Protein AF-A0A7V8GPT5-F1 (afdb_monomer)

Foldseek 3Di:
DDDDDDDDDDPVVVVVVVVVVVVVVVVVVPDDDDDDDDDDDDDDDDDDDDDDDDDDDDDDDDDDDDDDDDDDDDDDDDDDDDDDDDDDDDDDDDDDDDDDDDDDDDDDDDDPPDPPPDDPDLPLVCLVVQVLVLVLVLCLVQPVLQVDPQQEDQDDPLPDDQPAHKHKHFHFPDKAFDPVQQDDAWD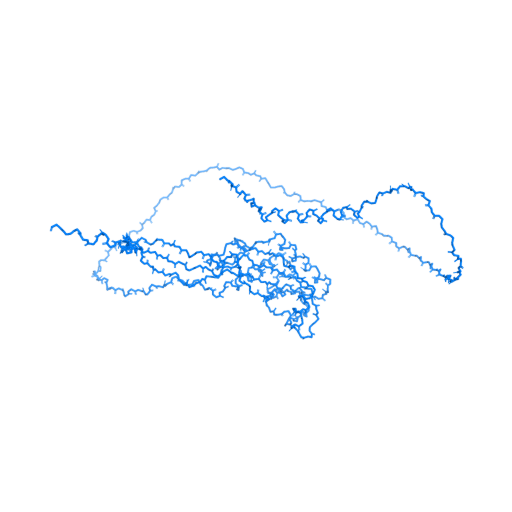WDWDPDVVTKIWTFHFFGWIKTKTKIFIGHPDPVVSVVSVVSVVVSCVVPQKQADPSGDPSQVVLVNGIWGKAWDDDDPVRQVVVVVVSPPDDRTDITMIMTDTRTRGDDDIDMDGDPPDDDDDDDDPPDDDPVPPPDDD

Nearest PDB structures (foldseek):
  7b5i-assembly1_AA  TM=7.163E-01  e=3.312E-10  Nostoc sp. PCC 7120 = FACHB-418
  7adz-assembly1_0A  TM=7.649E-01  e=4.372E-09  Algoriphagus machipongonensis
  8jan-assembly1_y  TM=3.730E-01  e=7.232E-02  Escherichia phage P1

Mean predicted aligned error: 18.96 Å

pLDDT: mean 70.12, std 26.77, range [27.53, 98.12]

Structure (mmCIF, N/CA/C/O backbone):
data_AF-A0A7V8GPT5-F1
#
_entry.id   AF-A0A7V8GPT5-F1
#
loop_
_atom_site.group_PDB
_atom_site.id
_atom_site.type_symbol
_atom_site.label_atom_id
_atom_site.label_alt_id
_atom_site.label_comp_id
_atom_site.label_asym_id
_atom_site.label_entity_id
_atom_site.label_seq_id
_atom_site.pdbx_PDB_ins_code
_atom_site.Cartn_x
_atom_site.Cartn_y
_atom_site.Cartn_z
_atom_site.occupancy
_atom_site.B_iso_or_equiv
_atom_site.auth_seq_id
_atom_site.auth_comp_id
_atom_site.auth_asym_id
_atom_site.auth_atom_id
_atom_site.pdbx_PDB_model_num
ATOM 1 N N . MET A 1 1 ? 48.769 -20.392 -7.995 1.00 37.16 1 MET A N 1
ATOM 2 C CA . MET A 1 1 ? 48.054 -21.395 -7.174 1.00 37.16 1 MET A CA 1
ATOM 3 C C . MET A 1 1 ? 47.344 -20.664 -6.046 1.00 37.16 1 MET A C 1
ATOM 5 O O . MET A 1 1 ? 48.003 -19.899 -5.361 1.00 37.16 1 MET A O 1
ATOM 9 N N . GLY A 1 2 ? 46.027 -20.840 -5.897 1.00 33.56 2 GLY A N 1
ATOM 10 C CA . GLY A 1 2 ? 45.242 -20.234 -4.811 1.00 33.56 2 GLY A CA 1
ATOM 11 C C . GLY A 1 2 ? 43.872 -19.721 -5.260 1.00 33.56 2 GLY A C 1
ATOM 12 O O . GLY A 1 2 ? 43.652 -18.517 -5.310 1.00 33.56 2 GLY A O 1
ATOM 13 N N . ALA A 1 3 ? 42.960 -20.627 -5.622 1.00 33.91 3 ALA A N 1
ATOM 14 C CA . ALA A 1 3 ? 41.572 -20.290 -5.935 1.00 33.91 3 ALA A CA 1
ATOM 15 C C . ALA A 1 3 ? 40.745 -20.202 -4.638 1.00 33.91 3 ALA A C 1
ATOM 17 O O . ALA A 1 3 ? 40.574 -21.197 -3.938 1.00 33.91 3 ALA A O 1
ATOM 18 N N . GLY A 1 4 ? 40.237 -19.010 -4.316 1.00 28.20 4 GLY A N 1
ATOM 19 C CA . GLY A 1 4 ? 39.319 -18.780 -3.199 1.00 28.20 4 GLY A CA 1
ATOM 20 C C . GLY A 1 4 ? 37.862 -18.869 -3.651 1.00 28.20 4 GLY A C 1
ATOM 21 O O . GLY A 1 4 ? 37.333 -17.926 -4.236 1.00 28.20 4 GLY A O 1
ATOM 22 N N . ILE A 1 5 ? 37.204 -19.991 -3.361 1.00 31.36 5 ILE A N 1
ATOM 23 C CA . ILE A 1 5 ? 35.767 -20.197 -3.583 1.00 31.36 5 ILE A CA 1
ATOM 24 C C . ILE A 1 5 ? 34.995 -19.427 -2.501 1.00 31.36 5 ILE A C 1
ATOM 26 O O . ILE A 1 5 ? 35.011 -19.805 -1.331 1.00 31.36 5 ILE A O 1
ATOM 30 N N . ARG A 1 6 ? 34.302 -18.343 -2.874 1.00 33.59 6 ARG A N 1
ATOM 31 C CA . ARG A 1 6 ? 33.342 -17.662 -1.989 1.00 33.59 6 ARG A CA 1
ATOM 32 C C . ARG A 1 6 ? 31.968 -18.313 -2.147 1.00 33.59 6 ARG A C 1
ATOM 34 O O . ARG A 1 6 ? 31.348 -18.215 -3.201 1.00 33.59 6 ARG A O 1
ATOM 41 N N . GLN A 1 7 ? 31.504 -18.985 -1.096 1.00 34.25 7 GLN A N 1
ATOM 42 C CA . GLN A 1 7 ? 30.145 -19.519 -1.004 1.00 34.25 7 GLN A CA 1
ATOM 43 C C . GLN A 1 7 ? 29.132 -18.375 -0.877 1.00 34.25 7 GLN A C 1
ATOM 45 O O . GLN A 1 7 ? 29.147 -17.624 0.097 1.00 34.25 7 GLN A O 1
ATOM 50 N N . TRP A 1 8 ? 28.215 -18.286 -1.837 1.00 30.56 8 TRP A N 1
ATOM 51 C CA . TRP A 1 8 ? 27.027 -17.443 -1.753 1.00 30.56 8 TRP A CA 1
ATOM 52 C C . TRP A 1 8 ? 25.919 -18.233 -1.055 1.00 30.56 8 TRP A C 1
ATOM 54 O O . TRP A 1 8 ? 25.436 -19.237 -1.577 1.00 30.56 8 TRP A O 1
ATOM 64 N N . LYS A 1 9 ? 25.509 -17.798 0.139 1.00 32.41 9 LYS A N 1
ATOM 65 C CA . LYS A 1 9 ? 24.282 -18.292 0.775 1.00 32.41 9 LYS A CA 1
ATOM 66 C C . LYS A 1 9 ? 23.116 -17.409 0.336 1.00 32.41 9 LYS A C 1
ATOM 68 O O . LYS A 1 9 ? 23.149 -16.199 0.527 1.00 32.41 9 LYS A O 1
ATOM 73 N N . CYS A 1 10 ? 22.089 -18.029 -0.244 1.00 31.20 10 CYS A N 1
ATOM 74 C CA . CYS A 1 10 ? 20.833 -17.378 -0.614 1.00 31.20 10 CYS A CA 1
ATOM 75 C C . CYS A 1 10 ? 20.141 -16.764 0.616 1.00 31.20 10 CYS A C 1
ATOM 77 O O . CYS A 1 10 ? 20.027 -17.425 1.652 1.00 31.20 10 CYS A O 1
ATOM 79 N N . ALA A 1 11 ? 19.607 -15.546 0.471 1.00 38.97 11 ALA A N 1
ATOM 80 C CA . ALA A 1 11 ? 18.866 -14.814 1.509 1.00 38.97 11 ALA A CA 1
ATOM 81 C C . ALA A 1 11 ? 17.661 -15.601 2.069 1.00 38.97 11 ALA A C 1
ATOM 83 O O . ALA A 1 11 ? 17.337 -15.497 3.249 1.00 38.97 11 ALA A O 1
ATOM 84 N N . TRP A 1 12 ? 17.079 -16.494 1.264 1.00 35.62 12 TRP A N 1
ATOM 85 C CA . TRP A 1 12 ? 16.004 -17.403 1.679 1.00 35.62 12 TRP A CA 1
ATOM 86 C C . TRP A 1 12 ? 16.426 -18.417 2.763 1.00 35.62 12 TRP A C 1
ATOM 88 O O . TRP A 1 12 ? 15.601 -18.914 3.527 1.00 35.62 12 TRP A O 1
ATOM 98 N N . CYS A 1 13 ? 17.723 -18.728 2.862 1.00 35.16 13 CYS A N 1
ATOM 99 C CA . CYS A 1 13 ? 18.245 -19.690 3.832 1.00 35.16 13 CYS A CA 1
ATOM 100 C C . CYS A 1 13 ? 18.502 -19.051 5.211 1.00 35.16 13 CYS A C 1
ATOM 102 O O . CYS A 1 13 ? 18.398 -19.734 6.230 1.00 35.16 13 CYS A O 1
ATOM 104 N N . LEU A 1 14 ? 18.780 -17.740 5.259 1.00 39.25 14 LEU A N 1
ATOM 105 C CA . LEU A 1 14 ? 18.981 -17.004 6.514 1.00 39.25 14 LEU A CA 1
ATOM 106 C C . LEU A 1 14 ? 17.662 -16.768 7.264 1.00 39.25 14 LEU A C 1
ATOM 108 O O . LEU A 1 14 ? 17.601 -17.038 8.464 1.00 39.25 14 LEU A O 1
ATOM 112 N N . ASP A 1 15 ? 16.586 -16.404 6.562 1.00 44.84 15 ASP A N 1
ATOM 113 C CA . ASP A 1 15 ? 15.271 -16.179 7.186 1.00 44.84 15 ASP A CA 1
ATOM 114 C C . ASP A 1 15 ? 14.690 -17.471 7.808 1.00 44.84 15 ASP A C 1
ATOM 116 O O . ASP A 1 15 ? 14.138 -17.483 8.912 1.00 44.84 15 ASP A O 1
ATOM 120 N N . ARG A 1 16 ? 14.928 -18.627 7.171 1.00 42.44 16 ARG A N 1
ATOM 121 C CA . ARG A 1 16 ? 14.509 -19.938 7.700 1.00 42.44 16 ARG A CA 1
ATOM 122 C C . ARG A 1 16 ? 15.314 -20.375 8.930 1.00 42.44 16 ARG A C 1
ATOM 124 O O . ARG A 1 16 ? 14.791 -21.097 9.784 1.00 42.44 16 ARG A O 1
ATOM 131 N N . GLN A 1 17 ? 16.576 -19.950 9.041 1.00 44.38 17 GLN A N 1
ATOM 132 C CA . GLN A 1 17 ? 17.438 -20.275 10.181 1.00 44.38 17 GLN A CA 1
ATOM 133 C C . GLN A 1 17 ? 17.104 -19.417 11.413 1.00 44.38 17 GLN A C 1
ATOM 135 O O . GLN A 1 17 ? 17.183 -19.911 12.540 1.00 44.38 17 GLN A O 1
ATOM 140 N N . GLN A 1 18 ? 16.654 -18.176 11.203 1.00 48.44 18 GLN A N 1
ATOM 141 C CA . GLN A 1 18 ? 16.192 -17.278 12.264 1.00 48.44 18 GLN A CA 1
ATOM 142 C C . GLN A 1 18 ? 14.857 -17.746 12.870 1.00 48.44 18 GLN A C 1
ATOM 144 O O . GLN A 1 18 ? 14.730 -17.809 14.095 1.00 48.44 18 GLN A O 1
ATOM 149 N N . ARG A 1 19 ? 13.916 -18.230 12.044 1.00 49.84 19 ARG A N 1
ATOM 150 C CA . ARG A 1 19 ? 12.636 -18.796 12.522 1.00 49.84 19 ARG A CA 1
ATOM 151 C C . ARG A 1 19 ? 12.792 -20.119 13.290 1.00 49.84 19 ARG A C 1
ATOM 153 O O . ARG A 1 19 ? 12.062 -20.359 14.248 1.00 49.84 19 ARG A O 1
ATOM 160 N N . ARG A 1 20 ? 13.789 -20.959 12.962 1.00 44.91 20 ARG A N 1
ATOM 161 C CA . ARG A 1 20 ? 14.073 -22.192 13.735 1.00 44.91 20 ARG A CA 1
ATOM 162 C C . ARG A 1 20 ? 14.625 -21.923 15.140 1.00 44.91 20 ARG A C 1
ATOM 164 O O . ARG A 1 20 ? 14.358 -22.715 16.040 1.00 44.91 20 ARG A O 1
ATOM 171 N N . ARG A 1 21 ? 15.348 -20.816 15.353 1.00 43.88 21 ARG A N 1
ATOM 172 C CA . ARG A 1 21 ? 15.866 -20.442 16.684 1.00 43.88 21 ARG A CA 1
ATOM 173 C C . ARG A 1 21 ? 14.776 -19.897 17.613 1.00 43.88 21 ARG A C 1
ATOM 175 O O . ARG A 1 21 ? 14.852 -20.121 18.815 1.00 43.88 21 ARG A O 1
ATOM 182 N N . GLN A 1 22 ? 13.736 -19.260 17.073 1.00 45.66 22 GLN A N 1
ATOM 183 C CA . GLN A 1 22 ? 12.584 -18.823 17.874 1.00 45.66 22 GLN A CA 1
ATOM 184 C C . GLN A 1 22 ? 11.658 -19.987 18.268 1.00 45.66 22 GLN A C 1
ATOM 186 O O . GLN A 1 22 ? 11.161 -20.002 19.390 1.00 45.66 22 GLN A O 1
ATOM 191 N N . CYS A 1 23 ? 11.500 -21.019 17.430 1.00 40.16 23 CYS A N 1
ATOM 192 C CA . CYS A 1 23 ? 10.712 -22.201 17.810 1.00 40.16 23 CYS A CA 1
ATOM 193 C C . CYS A 1 23 ? 11.382 -23.082 18.882 1.00 40.16 23 CYS A C 1
ATOM 195 O O . CYS A 1 23 ? 10.670 -23.676 19.690 1.00 40.16 23 CYS A O 1
ATOM 197 N N . SER A 1 24 ? 12.721 -23.161 18.951 1.00 40.31 24 SER A N 1
ATOM 198 C CA . SER A 1 24 ? 13.375 -23.966 20.001 1.00 40.31 24 SER A CA 1
ATOM 199 C C . SER A 1 24 ? 13.330 -23.301 21.380 1.00 40.31 24 SER A C 1
ATOM 201 O O . SER A 1 24 ? 13.340 -24.004 22.386 1.00 40.31 24 SER A O 1
ATOM 203 N N . LEU A 1 25 ? 13.242 -21.966 21.442 1.00 37.12 25 LEU A N 1
ATOM 204 C CA . LEU A 1 25 ? 13.141 -21.241 22.711 1.00 37.12 25 LEU A CA 1
ATOM 205 C C . LEU A 1 25 ? 11.747 -21.380 23.349 1.00 37.12 25 LEU A C 1
ATOM 207 O O . LEU A 1 25 ? 11.633 -21.438 24.569 1.00 37.12 25 LEU A O 1
ATOM 211 N N . VAL A 1 26 ? 10.693 -21.503 22.534 1.00 42.12 26 VAL A N 1
ATOM 212 C CA . VAL A 1 26 ? 9.309 -21.675 23.017 1.00 42.12 26 VAL A CA 1
ATOM 213 C C . VAL A 1 26 ? 9.023 -23.126 23.430 1.00 42.12 26 VAL A C 1
ATOM 215 O O . VAL A 1 26 ? 8.265 -23.357 24.368 1.00 42.12 26 VAL A O 1
ATOM 218 N N . HIS A 1 27 ? 9.686 -24.116 22.822 1.00 36.62 27 HIS A N 1
ATOM 219 C CA . HIS A 1 27 ? 9.518 -25.524 23.212 1.00 36.62 27 HIS A CA 1
ATOM 220 C C . HIS A 1 27 ? 10.283 -25.906 24.498 1.00 36.62 27 HIS A C 1
ATOM 222 O O . HIS A 1 27 ? 9.914 -26.866 25.170 1.00 36.62 27 HIS A O 1
ATOM 228 N N . ALA A 1 28 ? 11.317 -25.145 24.881 1.00 40.84 28 ALA A N 1
ATOM 229 C CA . ALA A 1 28 ? 12.074 -25.369 26.119 1.00 40.84 28 ALA A CA 1
ATOM 230 C C . ALA A 1 28 ? 11.387 -24.805 27.383 1.00 40.84 28 ALA A C 1
ATOM 232 O O . ALA A 1 28 ? 11.753 -25.181 28.492 1.00 40.84 28 ALA A O 1
ATOM 233 N N . LEU A 1 29 ? 10.380 -23.936 27.230 1.00 42.00 29 LEU A N 1
ATOM 234 C CA . LEU A 1 29 ? 9.656 -23.302 28.343 1.00 42.00 29 LEU A CA 1
ATOM 235 C C . LEU A 1 29 ? 8.333 -23.998 28.714 1.00 42.00 29 LEU A C 1
ATOM 237 O O . LEU A 1 29 ? 7.751 -23.665 29.742 1.00 42.00 29 LEU A O 1
ATOM 241 N N . LEU A 1 30 ? 7.862 -24.970 27.920 1.00 43.56 30 LEU A N 1
ATOM 242 C CA . LEU A 1 30 ? 6.543 -25.605 28.103 1.00 43.56 30 LEU A CA 1
ATOM 243 C C . LEU A 1 30 ? 6.572 -27.092 28.498 1.00 43.56 30 LEU A C 1
ATOM 245 O O . LEU A 1 30 ? 5.523 -27.650 28.811 1.00 43.56 30 LEU A O 1
ATOM 249 N N . HIS A 1 31 ? 7.744 -27.728 28.577 1.00 36.97 31 HIS A N 1
ATOM 250 C CA . HIS A 1 31 ? 7.875 -29.092 29.099 1.00 36.97 31 HIS A CA 1
ATOM 251 C C . HIS A 1 31 ? 8.817 -29.134 30.303 1.00 36.97 31 HIS A C 1
ATOM 253 O O . HIS A 1 31 ? 10.019 -29.354 30.181 1.00 36.97 31 HIS A O 1
ATOM 259 N N . GLY A 1 32 ? 8.237 -28.935 31.488 1.00 37.53 32 GLY A N 1
ATOM 260 C CA . GLY A 1 32 ? 8.889 -29.236 32.755 1.00 37.53 32 GLY A CA 1
ATOM 261 C C . GLY A 1 32 ? 9.131 -30.740 32.898 1.00 37.53 32 GLY A C 1
ATOM 262 O O . GLY A 1 32 ? 8.190 -31.532 32.909 1.00 37.53 32 GLY A O 1
ATOM 263 N N . GLN A 1 33 ? 10.397 -31.123 33.034 1.00 38.22 33 GLN A N 1
ATOM 264 C CA . GLN A 1 33 ? 10.820 -32.424 33.546 1.00 38.22 33 GLN A CA 1
ATOM 265 C C . GLN A 1 33 ? 11.644 -32.196 34.823 1.00 38.22 33 GLN A C 1
ATOM 267 O O . GLN A 1 33 ? 12.464 -31.274 34.858 1.00 38.22 33 GLN A O 1
ATOM 272 N N . PRO A 1 34 ? 11.421 -32.990 35.885 1.00 43.25 34 PRO A N 1
ATOM 273 C CA . PRO A 1 34 ? 12.067 -32.802 37.174 1.00 43.25 34 PRO A CA 1
ATOM 274 C C . PRO A 1 34 ? 13.421 -33.515 37.189 1.00 43.25 34 PRO A C 1
ATOM 276 O O . PRO A 1 34 ? 13.503 -34.691 36.840 1.00 43.25 34 PRO A O 1
ATOM 279 N N . HIS A 1 35 ? 14.473 -32.846 37.663 1.00 32.66 35 HIS A N 1
ATOM 280 C CA . HIS A 1 35 ? 15.718 -33.524 38.014 1.00 32.66 35 HIS A CA 1
ATOM 281 C C . HIS A 1 35 ? 15.937 -33.479 39.526 1.00 32.66 35 HIS A C 1
ATOM 283 O O . HIS A 1 35 ? 15.979 -32.417 40.146 1.00 32.66 35 HIS A O 1
ATOM 289 N N . ARG A 1 36 ? 16.029 -34.682 40.098 1.00 35.69 36 ARG A N 1
ATOM 290 C CA . ARG A 1 36 ? 16.355 -34.979 41.491 1.00 35.69 36 ARG A CA 1
ATOM 291 C C . ARG A 1 36 ? 17.835 -34.721 41.797 1.00 35.69 36 ARG A C 1
ATOM 293 O O . ARG A 1 36 ? 18.698 -34.992 40.965 1.00 35.69 36 ARG A O 1
ATOM 300 N N . ASP A 1 37 ? 18.035 -34.297 43.044 1.00 37.09 37 ASP A N 1
ATOM 301 C CA . ASP A 1 37 ? 19.099 -34.608 44.008 1.00 37.09 37 ASP A CA 1
ATOM 302 C C . ASP A 1 37 ? 20.580 -34.351 43.675 1.00 37.09 37 ASP A C 1
ATOM 304 O O . ASP A 1 37 ? 21.247 -35.164 43.044 1.00 37.09 37 ASP A O 1
ATOM 308 N N . ALA A 1 38 ? 21.149 -33.332 44.340 1.00 35.41 38 ALA A N 1
ATOM 309 C CA . ALA A 1 38 ? 22.514 -33.377 44.882 1.00 35.41 38 ALA A CA 1
ATOM 310 C C . ALA A 1 38 ? 22.705 -32.418 46.083 1.00 35.41 38 ALA A C 1
ATOM 312 O O . ALA A 1 38 ? 22.998 -31.237 45.951 1.00 35.41 38 ALA A O 1
ATOM 313 N N . LYS A 1 39 ? 22.494 -32.985 47.275 1.00 36.22 39 LYS A N 1
ATOM 314 C CA . LYS A 1 39 ? 23.183 -32.793 48.569 1.00 36.22 39 LYS A CA 1
ATOM 315 C C . LYS A 1 39 ? 24.152 -31.601 48.796 1.00 36.22 39 LYS A C 1
ATOM 317 O O . LYS A 1 39 ? 25.217 -31.535 48.201 1.00 36.22 39 LYS A O 1
ATOM 322 N N . ARG A 1 40 ? 23.893 -30.978 49.964 1.00 33.03 40 ARG A N 1
ATOM 323 C CA . ARG A 1 40 ? 24.801 -30.495 51.043 1.00 33.03 40 ARG A CA 1
ATOM 324 C C . ARG A 1 40 ? 25.328 -29.056 50.978 1.00 33.03 40 ARG A C 1
ATOM 326 O O . ARG A 1 40 ? 26.165 -28.718 50.161 1.00 33.03 40 ARG A O 1
ATOM 333 N N . GLY A 1 41 ? 24.979 -28.302 52.023 1.00 30.41 41 GLY A N 1
ATOM 334 C CA . GLY A 1 41 ? 25.717 -27.124 52.482 1.00 30.41 41 GLY A CA 1
ATOM 335 C C . GLY A 1 41 ? 24.915 -26.332 53.507 1.00 30.41 41 GLY A C 1
ATOM 336 O O . GLY A 1 41 ? 24.029 -25.578 53.140 1.00 30.41 41 GLY A O 1
ATOM 337 N N . ARG A 1 42 ? 25.169 -26.577 54.794 1.00 35.72 42 ARG A N 1
ATOM 338 C CA . ARG A 1 42 ? 24.570 -25.879 55.941 1.00 35.72 42 ARG A CA 1
ATOM 339 C C . ARG A 1 42 ? 24.970 -24.401 55.935 1.00 35.72 42 ARG A C 1
ATOM 341 O O . ARG A 1 42 ? 26.163 -24.155 55.870 1.00 35.72 42 ARG A O 1
ATOM 348 N N . GLU A 1 43 ? 24.045 -23.491 56.238 1.00 31.69 43 GLU A N 1
ATOM 349 C CA . GLU A 1 43 ? 24.279 -22.529 57.320 1.00 31.69 43 GLU A CA 1
ATOM 350 C C . GLU A 1 43 ? 22.981 -21.947 57.891 1.00 31.69 43 GLU A C 1
ATOM 352 O O . GLU A 1 43 ? 21.971 -21.782 57.211 1.00 31.69 43 GLU A O 1
ATOM 357 N N . ARG A 1 44 ? 23.014 -21.767 59.210 1.00 33.91 44 ARG A N 1
ATOM 358 C CA . ARG A 1 44 ? 21.941 -21.328 60.102 1.00 33.91 44 ARG A CA 1
ATOM 359 C C . ARG A 1 44 ? 21.884 -19.800 60.134 1.00 33.91 44 ARG A C 1
ATOM 361 O O . ARG A 1 44 ? 22.943 -19.194 60.158 1.00 33.91 44 ARG A O 1
ATOM 368 N N . GLN A 1 45 ? 20.679 -19.249 60.311 1.00 35.34 45 GLN A N 1
ATOM 369 C CA . GLN A 1 45 ? 20.286 -18.099 61.165 1.00 35.34 45 GLN A CA 1
ATOM 370 C C . GLN A 1 45 ? 19.098 -17.376 60.505 1.00 35.34 45 GLN A C 1
ATOM 372 O O . GLN A 1 45 ? 19.042 -17.280 59.291 1.00 35.34 45 GLN A O 1
ATOM 377 N N . GLN A 1 46 ? 18.115 -16.788 61.177 1.00 32.62 46 GLN A N 1
ATOM 378 C CA . GLN A 1 46 ? 17.530 -16.909 62.506 1.00 32.62 46 GLN A CA 1
ATOM 379 C C . GLN A 1 46 ? 16.206 -16.120 62.425 1.00 32.62 46 GLN A C 1
ATOM 381 O O . GLN A 1 46 ? 16.065 -15.189 61.639 1.00 32.62 46 GLN A O 1
ATOM 386 N N . CYS A 1 47 ? 15.225 -16.542 63.216 1.00 28.52 47 CYS A N 1
ATOM 387 C CA . CYS A 1 47 ? 13.864 -16.022 63.336 1.00 28.52 47 CYS A CA 1
ATOM 388 C C . CYS A 1 47 ? 13.714 -14.500 63.546 1.00 28.52 47 CYS A C 1
ATOM 390 O O . CYS A 1 47 ? 14.395 -13.947 64.401 1.00 28.52 47 CYS A O 1
ATOM 392 N N . HIS A 1 48 ? 12.650 -13.909 62.974 1.00 28.91 48 HIS A N 1
ATOM 393 C CA . HIS A 1 48 ? 11.586 -13.174 63.700 1.00 28.91 48 HIS A CA 1
ATOM 394 C C . HIS A 1 48 ? 10.397 -12.855 62.755 1.00 28.91 48 HIS A C 1
ATOM 396 O O . HIS A 1 48 ? 10.614 -12.409 61.640 1.00 28.91 48 HIS A O 1
ATOM 402 N N . ARG A 1 49 ? 9.168 -13.339 63.052 1.00 31.16 49 ARG A N 1
ATOM 403 C CA . ARG A 1 49 ? 8.019 -12.627 63.701 1.00 31.16 49 ARG A CA 1
ATOM 404 C C . ARG A 1 49 ? 7.515 -11.428 62.865 1.00 31.16 49 ARG A C 1
ATOM 406 O O . ARG A 1 49 ? 8.327 -10.591 62.532 1.00 31.16 49 ARG A O 1
ATOM 413 N N . ARG A 1 50 ? 6.231 -11.192 62.545 1.00 33.31 50 ARG A N 1
ATOM 414 C CA . ARG A 1 50 ? 4.868 -11.563 63.021 1.00 33.31 50 ARG A CA 1
ATOM 415 C C . ARG A 1 50 ? 3.875 -11.168 61.890 1.00 33.31 50 ARG A C 1
ATOM 417 O O . ARG A 1 50 ? 4.185 -10.223 61.182 1.00 33.31 50 ARG A O 1
ATOM 424 N N . GLY A 1 51 ? 2.785 -11.910 61.630 1.00 30.22 51 GLY A N 1
ATOM 425 C CA . GLY A 1 51 ? 1.379 -11.575 62.013 1.00 30.22 51 GLY A CA 1
ATOM 426 C C . GLY A 1 51 ? 0.676 -10.759 60.899 1.00 30.22 51 GLY A C 1
ATOM 427 O O . GLY A 1 51 ? 1.318 -9.875 60.364 1.00 30.22 51 GLY A O 1
ATOM 428 N N . HIS A 1 52 ? -0.560 -10.943 60.410 1.00 31.45 52 HIS A N 1
ATOM 429 C CA . HIS A 1 52 ? -1.859 -11.541 60.797 1.00 31.45 52 HIS A CA 1
ATOM 430 C C . HIS A 1 52 ? -2.612 -11.907 59.469 1.00 31.45 52 HIS A C 1
ATOM 432 O O . HIS A 1 52 ? -2.355 -11.258 58.463 1.00 31.45 52 HIS A O 1
ATOM 438 N N . ALA A 1 53 ? -3.381 -13.002 59.290 1.00 31.11 53 ALA A N 1
ATOM 439 C CA . ALA A 1 53 ? -4.779 -13.283 59.714 1.00 31.11 53 ALA A CA 1
ATOM 440 C C . ALA A 1 53 ? -5.787 -12.163 59.325 1.00 31.11 53 ALA A C 1
ATOM 442 O O . ALA A 1 53 ? -5.475 -11.008 59.555 1.00 31.11 53 ALA A O 1
ATOM 443 N N . CYS A 1 54 ? -7.025 -12.341 58.838 1.00 27.66 54 CYS A N 1
ATOM 444 C CA . CYS A 1 54 ? -7.938 -13.448 58.496 1.00 27.66 54 CYS A CA 1
ATOM 445 C C . CYS A 1 54 ? -9.258 -12.801 57.963 1.00 27.66 54 CYS A C 1
ATOM 447 O O . CYS A 1 54 ? -9.469 -11.625 58.244 1.00 27.66 54 CYS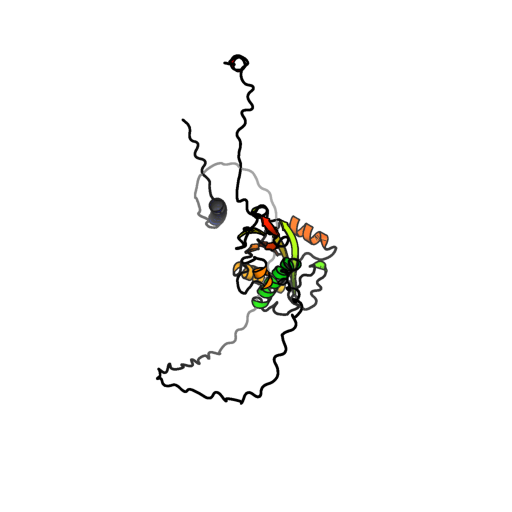 A O 1
ATOM 449 N N . LEU A 1 55 ? -10.128 -13.582 57.286 1.00 30.42 55 LEU A N 1
ATOM 450 C CA . LEU A 1 55 ? -11.607 -13.482 57.062 1.00 30.42 55 LEU A CA 1
ATOM 451 C C . LEU A 1 55 ? -11.939 -13.768 55.576 1.00 30.42 55 LEU A C 1
ATOM 453 O O . LEU A 1 55 ? -11.527 -13.007 54.713 1.00 30.42 55 LEU A O 1
ATOM 457 N N . ARG A 1 56 ? -12.461 -14.929 55.132 1.00 30.03 56 ARG A N 1
ATOM 458 C CA . ARG A 1 56 ? -13.706 -15.710 55.396 1.00 30.03 56 ARG A CA 1
ATOM 459 C C . ARG A 1 56 ? -15.036 -15.029 55.015 1.00 30.03 56 ARG A C 1
ATOM 461 O O . ARG A 1 56 ? -15.400 -14.031 55.617 1.00 30.03 56 ARG A O 1
ATOM 468 N N . GLY A 1 57 ? -15.802 -15.730 54.160 1.00 27.53 57 GLY A N 1
ATOM 469 C CA . GLY A 1 57 ? -17.276 -15.697 54.028 1.00 27.53 57 GLY A CA 1
ATOM 470 C C . GLY A 1 57 ? -17.741 -15.647 52.557 1.00 27.53 57 GLY A C 1
ATOM 471 O O . GLY A 1 57 ? -17.574 -14.607 51.943 1.00 27.53 57 GLY A O 1
ATOM 472 N N . LEU A 1 58 ? -18.068 -16.738 51.841 1.00 33.62 58 LEU A N 1
ATOM 473 C CA . LEU A 1 58 ? -19.208 -17.691 51.875 1.00 33.62 58 LEU A CA 1
ATOM 474 C C . LEU A 1 58 ? -20.529 -17.227 51.212 1.00 33.62 58 LEU A C 1
ATOM 476 O O . LEU A 1 58 ? -21.007 -16.132 51.468 1.00 33.62 58 LEU A O 1
ATOM 480 N N . ALA A 1 59 ? -21.128 -18.206 50.505 1.00 29.59 59 ALA A N 1
ATOM 481 C CA . ALA A 1 59 ? -22.494 -18.369 49.960 1.00 29.59 59 ALA A CA 1
ATOM 482 C C . ALA A 1 59 ? -22.748 -17.836 48.525 1.00 29.59 59 ALA A C 1
ATOM 484 O O . ALA A 1 59 ? -22.451 -16.685 48.252 1.00 29.59 59 ALA A O 1
ATOM 485 N N . ALA A 1 60 ? -23.201 -18.577 47.495 1.00 32.94 60 ALA A N 1
ATOM 486 C CA . ALA A 1 60 ? -24.047 -19.776 47.273 1.00 32.94 60 ALA A CA 1
ATOM 487 C C . ALA A 1 60 ? -25.451 -19.437 46.711 1.00 32.94 60 ALA A C 1
ATOM 489 O O . ALA A 1 60 ? -26.165 -18.623 47.280 1.00 32.94 60 ALA A O 1
ATOM 490 N N . GLY A 1 61 ? -25.851 -20.143 45.636 1.00 27.80 61 GLY A N 1
ATOM 491 C CA . GLY A 1 61 ? -27.212 -20.192 45.051 1.00 27.80 61 GLY A CA 1
ATOM 492 C C . GLY A 1 61 ? -27.164 -20.204 43.511 1.00 27.80 61 GLY A C 1
ATOM 493 O O . GLY A 1 61 ? -26.878 -19.173 42.925 1.00 27.80 61 GLY A O 1
ATOM 494 N N . ARG A 1 62 ? -27.137 -21.330 42.776 1.00 33.88 62 ARG A N 1
ATOM 495 C CA . ARG A 1 62 ? -28.135 -22.393 42.467 1.00 33.88 62 ARG A CA 1
ATOM 496 C C . ARG A 1 62 ? -29.410 -21.956 41.714 1.00 33.88 62 ARG A C 1
ATOM 498 O O . ARG A 1 62 ? -30.145 -21.102 42.187 1.00 33.88 62 ARG A O 1
ATOM 505 N N . SER A 1 63 ? -29.710 -22.767 40.682 1.00 30.78 63 SER A N 1
ATOM 506 C CA . SER A 1 63 ? -30.962 -22.959 39.908 1.00 30.78 63 SER A CA 1
ATOM 507 C C . SER A 1 63 ? -31.102 -22.093 38.646 1.00 30.78 63 SER A C 1
ATOM 509 O O . SER A 1 63 ? -30.798 -20.915 38.685 1.00 30.78 63 SER A O 1
ATOM 511 N N . LYS A 1 64 ? -31.569 -22.582 37.488 1.00 32.06 64 LYS A N 1
ATOM 512 C CA . LYS A 1 64 ? -32.269 -23.833 37.141 1.00 32.06 64 LYS A CA 1
ATOM 513 C C . LYS A 1 64 ? -32.189 -24.051 35.619 1.00 32.06 64 LYS A C 1
ATOM 515 O O . LYS A 1 64 ? -32.142 -23.092 34.858 1.00 32.06 64 LYS A O 1
ATOM 520 N N . ALA A 1 65 ? -32.222 -25.316 35.212 1.00 32.81 65 ALA A N 1
ATOM 521 C CA . ALA A 1 65 ? -32.376 -25.778 33.838 1.00 32.81 65 ALA A CA 1
ATOM 522 C C . ALA A 1 65 ? -33.859 -25.846 33.409 1.00 32.81 65 ALA A C 1
ATOM 524 O O . ALA A 1 65 ? -34.720 -26.130 34.240 1.00 32.81 65 ALA A O 1
ATOM 525 N N . HIS A 1 66 ? -34.112 -25.670 32.109 1.00 31.06 66 HIS A N 1
ATOM 526 C CA . HIS A 1 66 ? -35.214 -26.249 31.318 1.00 31.06 66 HIS A CA 1
ATOM 527 C C . HIS A 1 66 ? -34.689 -26.350 29.866 1.00 31.06 66 HIS A C 1
ATOM 529 O O . HIS A 1 66 ? -34.252 -25.343 29.322 1.00 31.06 66 HIS A O 1
ATOM 535 N N . LEU A 1 67 ? -34.327 -27.544 29.372 1.00 31.94 67 LEU A N 1
ATOM 536 C CA . LEU A 1 67 ? -35.140 -28.567 28.671 1.00 31.94 67 LEU A CA 1
ATOM 537 C C . LEU A 1 67 ? -35.578 -28.169 27.245 1.00 31.94 67 LEU A C 1
ATOM 539 O O . LEU A 1 67 ? -36.421 -27.293 27.124 1.00 31.94 67 LEU A O 1
ATOM 543 N N . LEU A 1 68 ? -35.036 -28.932 26.268 1.00 29.89 68 LEU A N 1
ATOM 544 C CA . LEU A 1 68 ? -35.642 -29.502 25.035 1.00 29.89 68 LEU A CA 1
ATOM 545 C C . LEU A 1 68 ? -36.310 -28.516 24.049 1.00 29.89 68 LEU A C 1
ATOM 547 O O . LEU A 1 68 ? -36.870 -27.512 24.439 1.00 29.89 68 LEU A O 1
ATOM 551 N N . GLU A 1 69 ? -36.348 -28.669 22.730 1.00 29.95 69 GLU A N 1
ATOM 552 C CA . GLU A 1 69 ? -36.197 -29.761 21.764 1.00 29.95 69 GLU A CA 1
ATOM 553 C C . GLU A 1 69 ? -36.311 -29.071 20.383 1.00 29.95 69 GLU A C 1
ATOM 555 O O . GLU A 1 69 ? -36.978 -28.040 20.276 1.00 29.95 69 GLU A O 1
ATOM 560 N N . GLY A 1 70 ? -35.714 -29.590 19.303 1.00 30.47 70 GLY A N 1
ATOM 561 C CA . GLY A 1 70 ? -35.896 -28.933 17.996 1.00 30.47 70 GLY A CA 1
ATOM 562 C C . GLY A 1 70 ? -35.108 -29.488 16.819 1.00 30.47 70 GLY A C 1
ATOM 563 O O . GLY A 1 70 ? -34.553 -28.737 16.025 1.00 30.47 70 GLY A O 1
ATOM 564 N N . PHE A 1 71 ? -35.036 -30.809 16.709 1.00 30.56 71 PHE A N 1
ATOM 565 C CA . PHE A 1 71 ? -34.439 -31.530 15.588 1.00 30.56 71 PHE A CA 1
ATOM 566 C C . PHE A 1 71 ? -35.376 -31.471 14.363 1.00 30.56 71 PHE A C 1
ATOM 568 O O . PHE A 1 71 ? -36.401 -32.143 14.388 1.00 30.56 71 PHE A O 1
ATOM 575 N N . ARG A 1 72 ? -35.056 -30.726 13.286 1.00 29.75 72 ARG A N 1
ATOM 576 C CA . ARG A 1 72 ? -35.583 -30.973 11.914 1.00 29.75 72 ARG A CA 1
ATOM 577 C C . ARG A 1 72 ? -34.647 -30.445 10.807 1.00 29.75 72 ARG A C 1
ATOM 579 O O . ARG A 1 72 ? -34.628 -29.264 10.488 1.00 29.75 72 ARG A O 1
ATOM 586 N N . ARG A 1 73 ? -33.938 -31.366 10.151 1.00 36.16 73 ARG A N 1
ATOM 587 C CA . ARG A 1 73 ? -33.641 -31.384 8.700 1.00 36.16 73 ARG A CA 1
ATOM 588 C C . ARG A 1 73 ? -34.131 -32.761 8.219 1.00 36.16 73 ARG A C 1
ATOM 590 O O . ARG A 1 73 ? -33.956 -33.705 8.989 1.00 36.16 73 ARG A O 1
ATOM 597 N N . PRO A 1 74 ? -34.760 -32.918 7.036 1.00 41.91 74 PRO A N 1
ATOM 598 C CA . PRO A 1 74 ? -33.983 -32.966 5.791 1.00 41.91 74 PRO A CA 1
ATOM 599 C C . PRO A 1 74 ? -34.728 -32.470 4.532 1.00 41.91 74 PRO A C 1
ATOM 601 O O . PRO A 1 74 ? -35.949 -32.386 4.486 1.00 41.91 74 PRO A O 1
ATOM 604 N N . GLY A 1 75 ? -33.970 -32.198 3.469 1.00 31.19 75 GLY A N 1
ATOM 605 C CA . GLY A 1 75 ? -34.514 -31.886 2.148 1.00 31.19 75 GLY A CA 1
ATOM 606 C C . GLY A 1 75 ? -33.438 -31.969 1.071 1.00 31.19 75 GLY A C 1
ATOM 607 O O . GLY A 1 75 ? -32.991 -30.950 0.560 1.00 31.19 75 GLY A O 1
ATOM 608 N N . CYS A 1 76 ? -32.978 -33.185 0.769 1.00 30.14 76 CYS A N 1
ATOM 609 C CA . CYS A 1 76 ? -32.158 -33.468 -0.407 1.00 30.14 76 CYS A CA 1
ATOM 610 C C . CYS A 1 76 ? -33.052 -33.468 -1.653 1.00 30.14 76 CYS A C 1
ATOM 612 O O . CYS A 1 76 ? -33.900 -34.347 -1.795 1.00 30.14 76 CYS A O 1
ATOM 614 N N . ILE A 1 77 ? -32.833 -32.530 -2.575 1.00 32.47 77 ILE A N 1
ATOM 615 C CA . ILE A 1 77 ? -33.393 -32.601 -3.927 1.00 32.47 77 ILE A CA 1
ATOM 616 C C . ILE A 1 77 ? -32.348 -33.249 -4.836 1.00 32.47 77 ILE A C 1
ATOM 618 O O . ILE A 1 77 ? -31.224 -32.776 -4.984 1.00 32.47 77 ILE A O 1
ATOM 622 N N . ARG A 1 78 ? -32.748 -34.378 -5.418 1.00 30.17 78 ARG A N 1
ATOM 623 C CA . ARG A 1 78 ? -32.006 -35.197 -6.375 1.00 30.17 78 ARG A CA 1
ATOM 624 C C . ARG A 1 78 ? -32.525 -34.832 -7.767 1.00 30.17 78 ARG A C 1
ATOM 626 O O . ARG A 1 78 ? -33.653 -35.192 -8.089 1.00 30.17 78 ARG A O 1
ATOM 633 N N . VAL A 1 79 ? -31.740 -34.134 -8.590 1.00 34.06 79 VAL A N 1
ATOM 634 C CA . VAL A 1 79 ? -32.074 -33.925 -10.013 1.00 34.06 79 VAL A CA 1
ATOM 635 C C . VAL A 1 79 ? -31.278 -34.914 -10.860 1.00 34.06 79 VAL A C 1
ATOM 637 O O . VAL A 1 79 ? -30.061 -35.036 -10.738 1.00 34.06 79 VAL A O 1
ATOM 640 N N . ARG A 1 80 ? -32.021 -35.676 -11.666 1.00 32.94 80 ARG A N 1
ATOM 641 C CA . ARG A 1 80 ? -31.557 -36.701 -12.604 1.00 32.94 80 ARG A CA 1
ATOM 642 C C . ARG A 1 80 ? -30.788 -36.077 -13.770 1.00 32.94 80 ARG A C 1
ATOM 644 O O . ARG A 1 80 ? -31.252 -35.119 -14.377 1.00 32.94 80 ARG A O 1
ATOM 651 N N . ALA A 1 81 ? -29.687 -36.725 -14.139 1.00 32.31 81 ALA A N 1
ATOM 652 C CA . ALA A 1 81 ? -29.053 -36.602 -15.444 1.00 32.31 81 ALA A CA 1
ATOM 653 C C . ALA A 1 81 ? -29.909 -37.304 -16.517 1.00 32.31 81 ALA A C 1
ATOM 655 O O . ALA A 1 81 ? -30.308 -38.457 -16.335 1.00 32.31 81 ALA A O 1
ATOM 656 N N . GLY A 1 82 ? -30.172 -36.613 -17.628 1.00 34.25 82 GLY A N 1
ATOM 657 C CA . GLY A 1 82 ? -30.824 -37.141 -18.826 1.00 34.25 82 GLY A CA 1
ATOM 658 C C . GLY A 1 82 ? -29.937 -36.912 -20.051 1.00 34.25 82 GLY A C 1
ATOM 659 O O . GLY A 1 82 ? -29.469 -35.804 -20.286 1.00 34.25 82 GLY A O 1
ATOM 660 N N . ARG A 1 83 ? -29.667 -38.004 -20.766 1.00 33.50 83 ARG A N 1
ATOM 661 C CA . ARG A 1 83 ? -28.800 -38.154 -21.943 1.00 33.50 83 ARG A CA 1
ATOM 662 C C . ARG A 1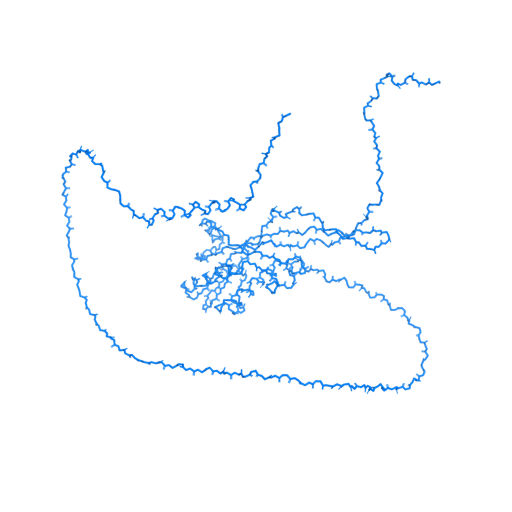 83 ? -29.339 -37.432 -23.188 1.00 33.50 83 ARG A C 1
ATOM 664 O O . ARG A 1 83 ? -30.500 -37.624 -23.507 1.00 33.50 83 ARG A O 1
ATOM 671 N N . GLY A 1 84 ? -28.435 -36.755 -23.905 1.00 33.00 84 GLY A N 1
ATOM 672 C CA . GLY A 1 84 ? -28.008 -37.045 -25.292 1.00 33.00 84 GLY A CA 1
ATOM 673 C C . GLY A 1 84 ? -28.985 -36.932 -26.488 1.00 33.00 84 GLY A C 1
ATOM 674 O O . GLY A 1 84 ? -30.188 -37.041 -26.309 1.00 33.00 84 GLY A O 1
ATOM 675 N N . PRO A 1 85 ? -28.449 -36.731 -27.716 1.00 58.06 85 PRO A N 1
ATOM 676 C CA . PRO A 1 85 ? -29.064 -35.985 -28.832 1.00 58.06 85 PRO A CA 1
ATOM 677 C C . PRO A 1 85 ? -29.514 -36.926 -29.991 1.00 58.06 85 PRO A C 1
ATOM 679 O O . PRO A 1 85 ? -29.498 -38.139 -29.765 1.00 58.06 85 PRO A O 1
ATOM 682 N N . PRO A 1 86 ? -29.914 -36.458 -31.209 1.00 51.16 86 PRO A N 1
ATOM 683 C CA . PRO A 1 86 ? -28.955 -35.961 -32.223 1.00 51.16 86 PRO A CA 1
ATOM 684 C C . PRO A 1 86 ? -29.458 -34.896 -33.246 1.00 51.16 86 PRO A C 1
ATOM 686 O O . PRO A 1 86 ? -30.648 -34.694 -33.446 1.00 51.16 86 PRO A O 1
ATOM 689 N N . ALA A 1 87 ? -28.463 -34.247 -33.873 1.00 33.00 87 ALA A N 1
ATOM 690 C CA . ALA A 1 87 ? -28.310 -33.727 -35.249 1.00 33.00 87 ALA A CA 1
ATOM 691 C C . ALA A 1 87 ? -29.519 -33.391 -36.154 1.00 33.00 87 ALA A C 1
ATOM 693 O O . ALA A 1 87 ? -30.383 -34.236 -36.349 1.00 33.00 87 ALA A O 1
ATOM 694 N N . ALA A 1 88 ? -29.425 -32.258 -36.881 1.00 33.09 88 ALA A N 1
ATOM 695 C CA . ALA A 1 88 ? -29.360 -32.189 -38.362 1.00 33.09 88 ALA A CA 1
ATOM 696 C C . ALA A 1 88 ? -29.603 -30.760 -38.920 1.00 33.09 88 ALA A C 1
ATOM 698 O O . ALA A 1 88 ? -30.526 -30.101 -38.468 1.00 33.09 88 ALA A O 1
ATOM 699 N N . VAL A 1 89 ? -28.799 -30.378 -39.936 1.00 34.75 89 VAL A N 1
ATOM 700 C CA . VAL A 1 89 ? -29.162 -29.640 -41.183 1.00 34.75 89 VAL A CA 1
ATOM 701 C C . VAL A 1 89 ? -29.746 -28.218 -41.002 1.00 34.75 89 VAL A C 1
ATOM 703 O O . VAL A 1 89 ? -30.742 -28.025 -40.333 1.00 34.75 89 VAL A O 1
ATOM 706 N N . GLY A 1 90 ? -29.169 -27.125 -41.509 1.00 32.03 90 GLY A N 1
ATOM 707 C CA . GLY A 1 90 ? -28.648 -26.885 -42.853 1.00 32.03 90 GLY A CA 1
ATOM 708 C C . GLY A 1 90 ? -29.700 -26.091 -43.630 1.00 32.03 90 GLY A C 1
ATOM 709 O O . GLY A 1 90 ? -30.605 -26.705 -44.170 1.00 32.03 90 GLY A O 1
ATOM 710 N N . GLU A 1 91 ? -29.597 -24.760 -43.691 1.00 34.66 91 GLU A N 1
ATOM 711 C CA . GLU A 1 91 ? -30.423 -23.962 -44.605 1.00 34.66 91 GLU A CA 1
ATOM 712 C C . GLU A 1 91 ? -29.739 -22.651 -45.008 1.00 34.66 91 GLU A C 1
ATOM 714 O O . GLU A 1 91 ? -29.145 -21.932 -44.201 1.00 34.66 91 GLU A O 1
ATOM 719 N N . SER A 1 92 ? -29.799 -22.417 -46.314 1.00 31.89 92 SER A N 1
ATOM 720 C CA . SER A 1 92 ? -29.164 -21.357 -47.081 1.00 31.89 92 SER A CA 1
ATOM 721 C C . SER A 1 92 ? -30.194 -20.314 -47.513 1.00 31.89 92 SER A C 1
ATOM 723 O O . SER A 1 92 ? -31.373 -20.617 -47.648 1.00 31.89 92 SER A O 1
ATOM 725 N N . CYS A 1 93 ? -29.657 -19.153 -47.902 1.00 28.78 93 CYS A N 1
ATOM 726 C CA . CYS A 1 93 ? -30.209 -18.165 -48.835 1.00 28.78 93 CYS A CA 1
ATOM 727 C C . CYS A 1 93 ? -31.344 -17.253 -48.346 1.00 28.78 93 CYS A C 1
ATOM 729 O O . CYS A 1 93 ? -32.441 -17.690 -48.039 1.00 28.78 93 CYS A O 1
ATOM 731 N N . LEU A 1 94 ? -31.108 -15.941 -48.467 1.00 30.72 94 LEU A N 1
ATOM 732 C CA . LEU A 1 94 ? -31.757 -15.106 -49.488 1.00 30.72 94 LEU A CA 1
ATOM 733 C C . LEU A 1 94 ? -31.060 -13.734 -49.529 1.00 30.72 94 LEU A C 1
ATOM 735 O O . LEU A 1 94 ? -31.240 -12.893 -48.653 1.00 30.72 94 LEU A O 1
ATOM 739 N N . TYR A 1 95 ? -30.233 -13.524 -50.556 1.00 34.06 95 TYR A N 1
ATOM 740 C CA . TYR A 1 95 ? -29.739 -12.200 -50.930 1.00 34.06 95 TYR A CA 1
ATOM 741 C C . TYR A 1 95 ? -30.773 -11.548 -51.849 1.00 34.06 95 TYR A C 1
ATOM 743 O O . TYR A 1 95 ? -31.082 -12.075 -52.917 1.00 34.06 95 TYR A O 1
ATOM 751 N N . VAL A 1 96 ? -31.299 -10.399 -51.433 1.00 36.06 96 VAL A N 1
ATOM 752 C CA . VAL A 1 96 ? -32.142 -9.538 -52.267 1.00 36.06 96 VAL A CA 1
ATOM 753 C C . VAL A 1 96 ? -31.227 -8.674 -53.134 1.00 36.06 96 VAL A C 1
ATOM 755 O O . VAL A 1 96 ? -30.415 -7.903 -52.626 1.00 36.06 96 VAL A O 1
ATOM 758 N N . ILE A 1 97 ? -31.344 -8.833 -54.452 1.00 35.12 97 ILE A N 1
ATOM 759 C CA . ILE A 1 97 ? -30.653 -8.032 -55.467 1.00 35.12 97 ILE A CA 1
ATOM 760 C C . ILE A 1 97 ? -31.506 -6.788 -55.741 1.00 35.12 97 ILE A C 1
ATOM 762 O O . ILE A 1 97 ? -32.627 -6.906 -56.232 1.00 35.12 97 ILE A O 1
ATOM 766 N N . HIS A 1 98 ? -30.973 -5.599 -55.453 1.00 39.62 98 HIS A N 1
ATOM 767 C CA . HIS A 1 98 ? -31.544 -4.329 -55.908 1.00 39.62 98 HIS A CA 1
ATOM 768 C C . HIS A 1 98 ? -30.868 -3.864 -57.211 1.00 39.62 98 HIS A C 1
ATOM 770 O O . HIS A 1 98 ? -29.658 -4.047 -57.367 1.00 39.62 98 HIS A O 1
ATOM 776 N N . PRO A 1 99 ? -31.614 -3.251 -58.149 1.00 39.53 99 PRO A N 1
ATOM 777 C CA . PRO A 1 99 ? -31.062 -2.753 -59.402 1.00 39.53 99 PRO A CA 1
ATOM 778 C C . PRO A 1 99 ? -30.213 -1.490 -59.199 1.00 39.53 99 PRO A C 1
ATOM 780 O O . PRO A 1 99 ? -30.607 -0.540 -58.523 1.00 39.53 99 PRO A O 1
ATOM 783 N N . VAL A 1 100 ? -29.042 -1.493 -59.837 1.00 40.56 100 VAL A N 1
ATOM 784 C CA . VAL A 1 100 ? -28.086 -0.384 -59.910 1.00 40.56 100 VAL A CA 1
ATOM 785 C C . VAL A 1 100 ? -28.595 0.650 -60.915 1.00 40.56 100 VAL A C 1
ATOM 787 O O . VAL A 1 100 ? -28.598 0.401 -62.119 1.00 40.56 100 VAL A O 1
ATOM 790 N N . VAL A 1 101 ? -28.997 1.822 -60.423 1.00 43.50 101 VAL A N 1
ATOM 791 C CA . VAL A 1 101 ? -29.201 3.028 -61.238 1.00 43.50 101 VAL A CA 1
ATOM 792 C C . VAL A 1 101 ? -27.948 3.890 -61.112 1.00 43.50 101 VAL A C 1
ATOM 794 O O . VAL A 1 101 ? -27.523 4.240 -60.012 1.00 43.50 101 VAL A O 1
ATOM 797 N N . GLY A 1 102 ? -27.325 4.168 -62.257 1.00 46.31 102 GLY A N 1
ATOM 798 C CA . GLY A 1 102 ? -26.067 4.893 -62.367 1.00 46.31 102 GLY A CA 1
ATOM 799 C C . GLY A 1 102 ? -26.174 6.350 -61.923 1.00 46.31 102 GLY A C 1
ATOM 800 O O . GLY A 1 102 ? -27.023 7.100 -62.397 1.00 46.31 102 GLY A O 1
ATOM 801 N N . LEU A 1 103 ? -25.246 6.746 -61.056 1.00 43.19 103 LEU A N 1
ATOM 802 C CA . LEU A 1 103 ? -24.939 8.131 -60.714 1.00 43.19 103 LEU A CA 1
ATOM 803 C C . LEU A 1 103 ? -23.454 8.396 -61.021 1.00 43.19 103 LEU A C 1
ATOM 805 O O . LEU A 1 103 ? -22.626 7.487 -60.890 1.00 43.19 103 LEU A O 1
ATOM 809 N N . PRO A 1 104 ? -23.106 9.609 -61.481 1.00 41.28 104 PRO A N 1
ATOM 810 C CA . PRO A 1 104 ? -21.778 9.921 -61.990 1.00 41.28 104 PRO A CA 1
ATOM 811 C C . PRO A 1 104 ? -20.711 9.824 -60.894 1.00 41.28 104 PRO A C 1
ATOM 813 O O . PRO A 1 104 ? -20.901 10.296 -59.774 1.00 41.28 104 PRO A O 1
ATOM 816 N N . ARG A 1 105 ? -19.564 9.229 -61.254 1.00 43.47 105 ARG A N 1
ATOM 817 C CA . ARG A 1 105 ? -18.336 9.164 -60.449 1.00 43.47 105 ARG A CA 1
ATOM 818 C C . ARG A 1 105 ? -17.917 10.569 -60.003 1.00 43.47 105 ARG A C 1
ATOM 820 O O . ARG A 1 105 ? -17.273 11.291 -60.760 1.00 43.47 105 ARG A O 1
ATOM 827 N N . GLN A 1 106 ? -18.236 10.928 -58.765 1.00 43.25 106 GLN A N 1
ATOM 828 C CA . GLN A 1 106 ? -17.527 11.981 -58.048 1.00 43.25 106 GLN A CA 1
ATOM 829 C C . GLN A 1 106 ? -16.207 11.393 -57.548 1.00 43.25 106 GLN A C 1
ATOM 831 O O . GLN A 1 106 ? -16.184 10.353 -56.890 1.00 43.25 106 GLN A O 1
ATOM 836 N N . MET A 1 107 ? -15.097 12.028 -57.925 1.00 42.38 107 MET A N 1
ATOM 837 C CA . MET A 1 107 ? -13.788 11.703 -57.370 1.00 42.38 107 MET A CA 1
ATOM 838 C C . MET A 1 107 ? -13.797 11.991 -55.862 1.00 42.38 107 MET A C 1
ATOM 840 O O . MET A 1 107 ? -14.313 13.039 -55.466 1.00 42.38 107 MET A O 1
ATOM 844 N N . PRO A 1 108 ? -13.229 11.116 -55.016 1.00 43.50 108 PRO A N 1
ATOM 845 C CA . PRO A 1 108 ? -13.083 11.423 -53.605 1.00 43.50 108 PRO A CA 1
ATOM 846 C C . PRO A 1 108 ? -12.088 12.577 -53.460 1.00 43.50 108 PRO A C 1
ATOM 848 O O . PRO A 1 108 ? -10.899 12.444 -53.748 1.00 43.50 108 PRO A O 1
ATOM 851 N N . VAL A 1 109 ? -12.603 13.729 -53.037 1.00 47.47 109 VAL A N 1
ATOM 852 C CA . VAL A 1 109 ? -11.800 14.817 -52.482 1.00 47.47 109 VAL A CA 1
ATOM 853 C C . VAL A 1 109 ? -11.055 14.238 -51.284 1.00 47.47 109 VAL A C 1
ATOM 855 O O . VAL A 1 109 ? -11.673 13.629 -50.414 1.00 47.47 109 VAL A O 1
ATOM 858 N N . ALA A 1 110 ? -9.729 14.377 -51.283 1.00 45.94 110 ALA A N 1
ATOM 859 C CA . ALA A 1 110 ? -8.867 13.910 -50.210 1.00 45.94 110 ALA A CA 1
ATOM 860 C C . ALA A 1 110 ? -9.345 14.492 -48.872 1.00 45.94 110 ALA A C 1
ATOM 862 O O . ALA A 1 110 ? -9.210 15.688 -48.614 1.00 45.94 110 ALA A O 1
ATOM 863 N N . GLU A 1 111 ? -9.933 13.628 -48.049 1.00 40.22 111 GLU A N 1
ATOM 864 C CA . GLU A 1 111 ? -10.278 13.922 -46.667 1.00 40.22 111 GLU A CA 1
ATOM 865 C C . GLU A 1 111 ? -8.983 14.326 -45.943 1.00 40.22 111 GLU A C 1
ATOM 867 O O . GLU A 1 111 ? -7.990 13.588 -46.018 1.00 40.22 111 GLU A O 1
ATOM 872 N N . PRO A 1 112 ? -8.922 15.507 -45.301 1.00 41.28 112 PRO A N 1
ATOM 873 C CA . PRO A 1 112 ? -7.739 15.901 -44.559 1.00 41.28 112 PRO A CA 1
ATOM 874 C C . PRO A 1 112 ? -7.496 14.855 -43.478 1.00 41.28 112 PRO A C 1
ATOM 876 O O . PRO A 1 112 ? -8.385 14.554 -42.682 1.00 41.28 112 PRO A O 1
ATOM 879 N N . ALA A 1 113 ? -6.290 14.284 -43.500 1.00 42.66 113 ALA A N 1
ATOM 880 C CA . ALA A 1 113 ? -5.833 13.273 -42.566 1.00 42.66 113 ALA A CA 1
ATOM 881 C C . ALA A 1 113 ? -6.256 13.654 -41.144 1.00 42.66 113 ALA A C 1
ATOM 883 O O . ALA A 1 113 ? -5.760 14.630 -40.576 1.00 42.66 113 ALA A O 1
ATOM 884 N N . GLN A 1 114 ? -7.195 12.882 -40.596 1.00 45.50 114 GLN A N 1
ATOM 885 C CA . GLN A 1 114 ? -7.604 13.010 -39.209 1.00 45.50 114 GLN A CA 1
ATOM 886 C C . GLN A 1 114 ? -6.331 12.973 -38.350 1.00 45.50 114 GLN A C 1
ATOM 888 O O . GLN A 1 114 ? -5.463 12.120 -38.595 1.00 45.50 114 GLN A O 1
ATOM 893 N N . PRO A 1 115 ? -6.163 13.897 -37.386 1.00 39.69 115 PRO A N 1
ATOM 894 C CA . PRO A 1 115 ? -5.024 13.847 -36.490 1.00 39.69 115 PRO A CA 1
ATOM 895 C C . PRO A 1 115 ? -5.038 12.466 -35.850 1.00 39.69 115 PRO A C 1
ATOM 897 O O . PRO A 1 115 ? -6.035 12.074 -35.245 1.00 39.69 115 PRO A O 1
ATOM 900 N N . ARG A 1 116 ? -3.954 11.708 -36.050 1.00 35.97 116 ARG A N 1
ATOM 901 C CA . ARG A 1 116 ? -3.731 10.436 -35.368 1.00 35.97 116 ARG A CA 1
ATOM 902 C C . ARG A 1 116 ? -3.930 10.716 -33.887 1.00 35.97 116 ARG A C 1
ATOM 904 O O . ARG A 1 116 ? -3.077 11.337 -33.261 1.00 35.97 116 ARG A O 1
ATOM 911 N N . THR A 1 117 ? -5.078 10.325 -33.350 1.00 38.12 117 THR A N 1
ATOM 912 C CA . THR A 1 117 ? -5.318 10.354 -31.919 1.00 38.12 117 THR A CA 1
ATOM 913 C C . THR A 1 117 ? -4.298 9.395 -31.347 1.00 38.12 117 THR A C 1
ATOM 915 O O . THR A 1 117 ? -4.426 8.179 -31.519 1.00 38.12 117 THR A O 1
ATOM 918 N N . ASN A 1 118 ? -3.232 9.948 -30.766 1.00 45.19 118 ASN A N 1
ATOM 919 C CA . ASN A 1 118 ? -2.293 9.170 -29.982 1.00 45.19 118 ASN A CA 1
ATOM 920 C C . ASN A 1 118 ? -3.132 8.289 -29.042 1.00 45.19 118 ASN A C 1
ATOM 922 O O . ASN A 1 118 ? -4.096 8.802 -28.456 1.00 45.19 118 ASN A O 1
ATOM 926 N N . PRO A 1 119 ? -2.849 6.974 -28.946 1.00 48.34 119 PRO A N 1
ATOM 927 C CA . PRO A 1 119 ? -3.520 6.134 -27.963 1.00 48.34 119 PRO A CA 1
ATOM 928 C C . PRO A 1 119 ? -3.429 6.852 -26.616 1.00 48.34 119 PRO A C 1
ATOM 930 O O . PRO A 1 119 ? -2.385 7.455 -26.355 1.00 48.34 119 PRO A O 1
ATOM 933 N N . PRO A 1 120 ? -4.504 6.863 -25.804 1.00 47.94 120 PRO A N 1
ATOM 934 C CA . PRO A 1 120 ? -4.529 7.642 -24.579 1.00 47.94 120 PRO A CA 1
ATOM 935 C C . PRO A 1 120 ? -3.280 7.287 -23.789 1.00 47.94 120 PRO A C 1
ATOM 937 O O . PRO A 1 120 ? -3.106 6.124 -23.406 1.00 47.94 120 PRO A O 1
ATOM 940 N N . ALA A 1 121 ? -2.392 8.274 -23.636 1.00 55.00 121 ALA A N 1
ATOM 941 C CA . ALA A 1 121 ? -1.222 8.159 -22.793 1.00 55.00 121 ALA A CA 1
ATOM 942 C C . ALA A 1 121 ? -1.726 7.560 -21.484 1.00 55.00 121 ALA A C 1
ATOM 944 O O . ALA A 1 121 ? -2.705 8.057 -20.919 1.00 55.00 121 ALA A O 1
ATOM 945 N N . CYS A 1 122 ? -1.172 6.411 -21.086 1.00 57.59 122 CYS A N 1
ATOM 946 C CA . CYS A 1 122 ? -1.560 5.784 -19.832 1.00 57.59 122 CYS A CA 1
ATOM 947 C C . CYS A 1 122 ? -1.463 6.873 -18.769 1.00 57.59 122 CYS A C 1
ATOM 949 O O . CYS A 1 122 ? -0.369 7.401 -18.585 1.00 57.59 122 CYS A O 1
ATOM 951 N N . ASP A 1 123 ? -2.595 7.248 -18.164 1.00 68.25 123 ASP A N 1
ATOM 952 C CA . ASP A 1 123 ? -2.673 8.335 -17.188 1.00 68.25 123 ASP A CA 1
ATOM 953 C C . ASP A 1 123 ? -1.841 7.936 -15.963 1.00 68.25 123 ASP A C 1
ATOM 955 O O . ASP A 1 123 ? -2.311 7.306 -15.012 1.00 68.25 123 ASP A O 1
ATOM 959 N N . SER A 1 124 ? -0.539 8.196 -16.062 1.00 67.25 124 SER A N 1
ATOM 960 C CA . SER A 1 124 ? 0.501 7.708 -15.165 1.00 67.25 124 SER A CA 1
ATOM 961 C C . SER A 1 124 ? 0.355 8.323 -13.777 1.00 67.25 124 SER A C 1
ATOM 963 O O . SER A 1 124 ? 0.795 7.720 -12.797 1.00 67.25 124 SER A O 1
ATOM 965 N N . GLY A 1 125 ? -0.359 9.450 -13.674 1.00 80.75 125 GLY A N 1
ATOM 966 C CA . GLY A 1 125 ? -0.711 10.102 -12.417 1.00 80.75 125 GLY A CA 1
ATOM 967 C C . GLY A 1 125 ? -1.687 9.308 -11.544 1.00 80.75 125 GLY A C 1
ATOM 968 O O . GLY A 1 125 ? -1.771 9.566 -10.346 1.00 80.75 125 GLY A O 1
ATOM 969 N N . GLN A 1 126 ? -2.389 8.310 -12.089 1.00 92.06 126 GLN A N 1
ATOM 970 C CA . GLN A 1 126 ? -3.428 7.576 -11.354 1.00 92.06 126 GLN A CA 1
ATOM 971 C C . GLN A 1 126 ? -2.944 6.259 -10.739 1.00 92.06 126 GLN A C 1
ATOM 973 O O . GLN A 1 126 ? -3.712 5.599 -10.042 1.00 92.06 126 GLN A O 1
ATOM 978 N N . VAL A 1 127 ? -1.689 5.848 -10.960 1.00 95.06 127 VAL A N 1
ATOM 979 C CA . VAL A 1 127 ? -1.199 4.526 -10.521 1.00 95.06 127 VAL A CA 1
ATOM 980 C C . VAL A 1 127 ? -1.378 4.322 -9.017 1.00 95.06 127 VAL A C 1
ATOM 982 O O . VAL A 1 127 ? -1.953 3.318 -8.604 1.00 95.06 127 VAL A O 1
ATOM 985 N N . VAL A 1 128 ? -0.959 5.287 -8.194 1.00 95.88 128 VAL A N 1
ATOM 986 C CA . VAL A 1 128 ? -1.085 5.197 -6.727 1.00 95.88 128 VAL A CA 1
ATOM 987 C C . VAL A 1 128 ? -2.554 5.110 -6.305 1.00 95.88 128 VAL A C 1
ATOM 989 O O . VAL A 1 128 ? -2.919 4.275 -5.479 1.00 95.88 128 VAL A O 1
ATOM 992 N N . ARG A 1 129 ? -3.421 5.915 -6.930 1.00 96.19 129 ARG A N 1
ATOM 993 C CA . ARG A 1 129 ? -4.868 5.882 -6.693 1.00 96.19 129 ARG A CA 1
ATOM 994 C C . ARG A 1 129 ? -5.455 4.510 -7.024 1.00 96.19 129 ARG A C 1
ATOM 996 O O . ARG A 1 129 ? -6.206 3.964 -6.221 1.00 96.19 129 ARG A O 1
ATOM 1003 N N . TRP A 1 130 ? -5.095 3.931 -8.166 1.00 96.94 130 TRP A N 1
ATOM 1004 C CA . TRP A 1 130 ? -5.593 2.623 -8.584 1.00 96.94 130 TRP A CA 1
ATOM 1005 C C . TRP A 1 130 ? -5.157 1.490 -7.650 1.00 96.94 130 TRP A C 1
ATOM 1007 O O . TRP A 1 130 ? -5.905 0.523 -7.485 1.00 96.94 130 TRP A O 1
ATOM 1017 N N . VAL A 1 131 ? -3.981 1.587 -7.013 1.00 97.38 131 VAL A N 1
ATOM 1018 C CA . VAL A 1 131 ? -3.582 0.640 -5.955 1.00 97.38 131 VAL A CA 1
ATOM 1019 C C . VAL A 1 131 ? -4.512 0.772 -4.751 1.00 97.38 131 VAL A C 1
ATOM 1021 O O . VAL A 1 131 ? -5.070 -0.231 -4.304 1.00 97.38 131 VAL A O 1
ATOM 1024 N N . SER A 1 132 ? -4.757 1.998 -4.281 1.00 97.06 132 SER A N 1
ATOM 1025 C CA . SER A 1 132 ? -5.689 2.261 -3.176 1.00 97.06 132 SER A CA 1
ATOM 1026 C C . SER A 1 132 ? -7.111 1.771 -3.483 1.00 97.06 132 SER A C 1
ATOM 1028 O O . SER A 1 132 ? -7.756 1.170 -2.625 1.00 97.06 132 SER A O 1
ATOM 1030 N N . GLU A 1 133 ? -7.602 1.965 -4.710 1.00 96.31 133 GLU A N 1
ATOM 1031 C CA . GLU A 1 133 ? -8.903 1.451 -5.164 1.00 96.31 133 GLU A CA 1
ATOM 1032 C C . GLU A 1 133 ? -8.938 -0.083 -5.218 1.00 96.31 133 GLU A C 1
ATOM 1034 O O . GLU A 1 133 ? -9.919 -0.690 -4.791 1.00 96.31 133 GLU A O 1
ATOM 1039 N N . SER A 1 134 ? -7.858 -0.724 -5.672 1.00 97.31 134 SER A N 1
ATOM 1040 C CA . SER A 1 134 ? -7.747 -2.191 -5.694 1.00 97.31 134 SER A CA 1
ATOM 1041 C C . SER A 1 134 ? -7.797 -2.773 -4.276 1.00 97.31 134 SER A C 1
ATOM 1043 O O . SER A 1 134 ? -8.537 -3.721 -4.018 1.00 97.31 134 SER A O 1
ATOM 1045 N N . LEU A 1 135 ? -7.076 -2.160 -3.329 1.00 97.50 135 LEU A N 1
ATOM 1046 C CA . LEU A 1 135 ? -7.116 -2.534 -1.912 1.00 97.50 135 LEU A CA 1
ATOM 1047 C C . LEU A 1 135 ? -8.501 -2.305 -1.295 1.00 97.50 135 LEU A C 1
ATOM 1049 O O . LEU A 1 135 ? -9.010 -3.174 -0.588 1.00 97.50 135 LEU A O 1
ATOM 1053 N N . ARG A 1 136 ? -9.137 -1.164 -1.587 1.00 97.00 136 ARG A N 1
ATOM 1054 C CA . ARG A 1 136 ? -10.510 -0.868 -1.159 1.00 97.00 136 ARG A CA 1
ATOM 1055 C C . ARG A 1 136 ? -11.476 -1.950 -1.634 1.00 97.00 136 ARG A C 1
ATOM 1057 O O . ARG A 1 136 ? -12.258 -2.451 -0.831 1.00 97.00 136 ARG A O 1
ATOM 1064 N N . ASN A 1 137 ? -11.428 -2.304 -2.915 1.00 96.19 137 ASN A N 1
ATOM 1065 C CA . ASN A 1 137 ? -12.325 -3.302 -3.493 1.00 96.19 137 ASN A CA 1
ATOM 1066 C C . ASN A 1 137 ? -12.109 -4.676 -2.852 1.00 96.19 137 ASN A C 1
ATOM 1068 O O . ASN A 1 137 ? -13.079 -5.296 -2.424 1.00 96.19 137 ASN A O 1
ATOM 1072 N N . LEU A 1 138 ? -10.846 -5.084 -2.677 1.00 96.75 138 LEU A N 1
ATOM 1073 C CA . LEU A 1 138 ? -10.492 -6.324 -1.986 1.00 96.75 138 LEU A CA 1
ATOM 1074 C C . LEU A 1 138 ? -11.103 -6.383 -0.576 1.00 96.75 138 LEU A C 1
ATOM 1076 O O . LEU A 1 138 ? -11.725 -7.382 -0.216 1.00 96.75 138 LEU A O 1
ATOM 1080 N N . VAL A 1 139 ? -10.962 -5.309 0.208 1.00 97.25 139 VAL A N 1
ATOM 1081 C CA . VAL A 1 139 ? -11.514 -5.228 1.570 1.00 97.25 139 VAL A CA 1
ATOM 1082 C C . VAL A 1 139 ? -13.041 -5.293 1.566 1.00 97.25 139 VAL A C 1
ATOM 1084 O O . VAL A 1 139 ? -13.617 -6.073 2.323 1.00 97.25 139 VAL A O 1
ATOM 1087 N N . ARG A 1 140 ? -13.705 -4.503 0.717 1.00 96.19 140 ARG A N 1
ATOM 1088 C CA . ARG A 1 140 ? -15.175 -4.415 0.673 1.00 96.19 140 ARG A CA 1
ATOM 1089 C C . ARG A 1 140 ? -15.839 -5.721 0.244 1.00 96.19 140 ARG A C 1
ATOM 1091 O O . ARG A 1 140 ? -16.914 -6.050 0.742 1.00 96.19 140 ARG A O 1
ATOM 1098 N N . GLU A 1 141 ? -15.204 -6.439 -0.678 1.00 95.75 141 GLU A N 1
ATOM 1099 C CA . GLU A 1 141 ? -15.689 -7.720 -1.192 1.00 95.75 141 GLU A CA 1
ATOM 1100 C C . GLU A 1 141 ? -15.604 -8.832 -0.136 1.00 95.75 141 GLU A C 1
ATOM 1102 O O . GLU A 1 141 ? -16.482 -9.688 -0.071 1.00 95.75 141 GLU A O 1
ATOM 1107 N N . HIS A 1 142 ? -14.581 -8.802 0.726 1.00 96.44 142 HIS A N 1
ATOM 1108 C CA . HIS A 1 142 ? -14.295 -9.904 1.649 1.00 96.44 142 HIS A CA 1
ATOM 1109 C C . HIS A 1 142 ? -14.710 -9.645 3.100 1.00 96.44 142 HIS A C 1
ATOM 1111 O O . HIS A 1 142 ? -14.844 -10.601 3.861 1.00 96.44 142 HIS A O 1
ATOM 1117 N N . ILE A 1 143 ? -14.913 -8.386 3.504 1.00 96.62 143 ILE A N 1
ATOM 1118 C CA . ILE A 1 143 ? -15.290 -8.023 4.876 1.00 96.62 143 ILE A CA 1
ATOM 1119 C C . ILE A 1 143 ? -16.718 -7.456 4.877 1.00 96.62 143 ILE A C 1
ATOM 1121 O O . ILE A 1 143 ? -16.898 -6.267 4.610 1.00 96.62 143 ILE A O 1
ATOM 1125 N N . PRO A 1 144 ? -17.741 -8.257 5.251 1.00 95.00 144 PRO A N 1
ATOM 1126 C CA . PRO A 1 144 ? -19.146 -7.832 5.245 1.00 95.00 144 PRO A CA 1
ATOM 1127 C C . PRO A 1 144 ? -19.425 -6.584 6.089 1.00 95.00 144 PRO A C 1
ATOM 1129 O O . PRO A 1 144 ? -20.269 -5.755 5.756 1.00 95.00 144 PRO A O 1
ATOM 1132 N N . LEU A 1 145 ? -18.683 -6.424 7.189 1.00 93.50 145 LEU A N 1
ATOM 1133 C CA . LEU A 1 145 ? -18.791 -5.262 8.075 1.00 93.50 145 LEU A CA 1
ATOM 1134 C C . LEU A 1 145 ? -18.325 -3.952 7.420 1.00 93.50 145 LEU A C 1
ATOM 1136 O O . LEU A 1 145 ? -18.619 -2.887 7.959 1.00 93.50 145 LEU A O 1
ATOM 1140 N N . LEU A 1 146 ? -17.609 -4.036 6.293 1.00 95.00 146 LEU A N 1
ATOM 1141 C CA . LEU A 1 146 ? -17.068 -2.917 5.524 1.00 95.00 146 LEU A CA 1
ATOM 1142 C C . LEU A 1 146 ? -17.575 -2.911 4.070 1.00 95.00 146 LEU A C 1
ATOM 1144 O O . LEU A 1 146 ? -16.938 -2.317 3.208 1.00 95.00 146 LEU A O 1
ATOM 1148 N N . SER A 1 147 ? -18.705 -3.554 3.758 1.00 93.06 147 SER A N 1
ATOM 1149 C CA . SER A 1 147 ? -19.193 -3.629 2.368 1.00 93.06 147 SER A CA 1
ATOM 1150 C C . SER A 1 147 ? -19.764 -2.310 1.825 1.00 93.06 147 SER A C 1
ATOM 1152 O O . SER A 1 147 ? -19.792 -2.108 0.604 1.00 93.06 147 SER A O 1
ATOM 1154 N N . SER A 1 148 ? -20.188 -1.393 2.705 1.00 92.25 148 SER A N 1
ATOM 1155 C CA . SER A 1 148 ? -20.679 -0.067 2.299 1.00 92.25 148 SER A CA 1
ATOM 1156 C C . SER A 1 148 ? -19.620 0.698 1.498 1.00 92.25 148 SER A C 1
ATOM 1158 O O . SER A 1 148 ? -18.419 0.559 1.725 1.00 92.25 148 SER A O 1
ATOM 1160 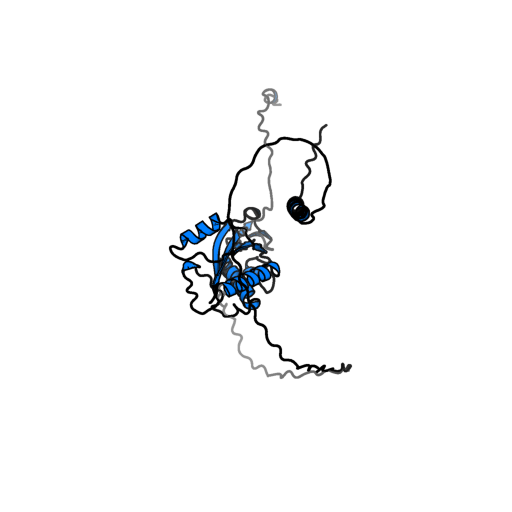N N . GLU A 1 149 ? -20.054 1.527 0.553 1.00 87.31 149 GLU A N 1
ATOM 1161 C CA . GLU A 1 149 ? -19.149 2.339 -0.266 1.00 87.31 149 GLU A CA 1
ATOM 1162 C C . GLU A 1 149 ? -18.371 3.371 0.554 1.00 87.31 149 GLU A C 1
ATOM 1164 O O . GLU A 1 149 ? -17.193 3.610 0.291 1.00 87.31 149 GLU A O 1
ATOM 1169 N N . SER A 1 150 ? -19.000 3.893 1.605 1.00 90.06 150 SER A N 1
ATOM 1170 C CA . SER A 1 150 ? -18.402 4.819 2.565 1.00 90.06 150 SER A CA 1
ATOM 1171 C C . SER A 1 150 ? -17.575 4.135 3.662 1.00 90.06 150 SER A C 1
ATOM 1173 O O . SER A 1 150 ? -16.991 4.826 4.495 1.00 90.06 150 SER A O 1
ATOM 1175 N N . ALA A 1 151 ? -17.521 2.796 3.704 1.00 93.69 151 ALA A N 1
ATOM 1176 C CA . ALA A 1 151 ? -16.872 2.083 4.804 1.00 93.69 151 ALA A CA 1
ATOM 1177 C C . ALA A 1 151 ? -15.344 2.068 4.705 1.00 93.69 151 ALA A C 1
ATOM 1179 O O . ALA A 1 151 ? -14.684 1.921 5.725 1.00 93.69 151 ALA A O 1
ATOM 1180 N N . VAL A 1 152 ? -14.758 2.212 3.516 1.00 96.31 152 VAL A N 1
ATOM 1181 C CA . VAL A 1 152 ? -13.298 2.263 3.350 1.00 96.31 152 VAL A CA 1
ATOM 1182 C C . VAL A 1 152 ? -12.924 3.620 2.774 1.00 96.31 152 VAL A C 1
ATOM 1184 O O . VAL A 1 152 ? -13.211 3.910 1.613 1.00 96.31 152 VAL A O 1
ATOM 1187 N N . VAL A 1 153 ? -12.281 4.445 3.593 1.00 95.94 153 VAL A N 1
ATOM 1188 C CA . VAL A 1 153 ? -11.912 5.829 3.278 1.00 95.94 153 VAL A CA 1
ATOM 1189 C C . VAL A 1 153 ? -10.395 5.973 3.198 1.00 95.94 153 VAL A C 1
ATOM 1191 O O . VAL A 1 153 ? -9.662 5.199 3.810 1.00 95.94 153 VAL A O 1
ATOM 1194 N N . PHE A 1 154 ? -9.918 6.945 2.422 1.00 96.06 154 PHE A N 1
ATOM 1195 C CA . PHE A 1 154 ? -8.482 7.229 2.274 1.00 96.06 154 PHE A CA 1
ATOM 1196 C C . PHE A 1 154 ? -8.031 8.449 3.090 1.00 96.06 154 PHE A C 1
ATOM 1198 O O . PHE A 1 154 ? -6.850 8.791 3.072 1.00 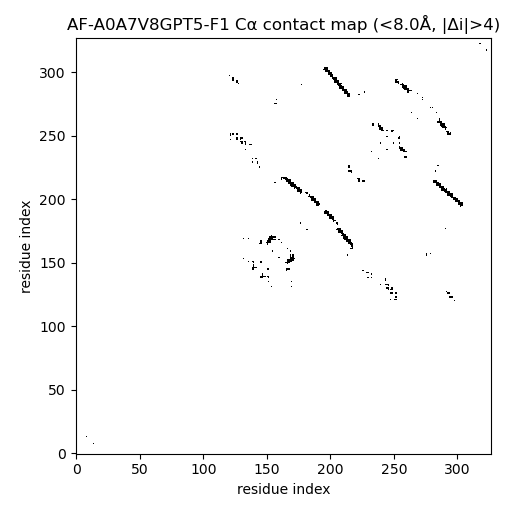96.06 154 PHE A O 1
ATOM 1205 N N . ASP A 1 155 ? -8.971 9.085 3.791 1.00 92.31 155 ASP A N 1
ATOM 1206 C CA . ASP A 1 155 ? -8.737 10.276 4.600 1.00 92.31 155 ASP A CA 1
ATOM 1207 C C . ASP A 1 155 ? -7.849 9.967 5.808 1.00 92.31 155 ASP A C 1
ATOM 1209 O O . ASP A 1 155 ? -7.737 8.818 6.265 1.00 92.31 155 ASP A O 1
ATOM 1213 N N . SER A 1 156 ? -7.236 11.023 6.341 1.00 90.88 156 SER A N 1
ATOM 1214 C CA . SER A 1 156 ? -6.407 10.939 7.537 1.00 90.88 156 SER A CA 1
ATOM 1215 C C . SER A 1 156 ? -7.198 10.330 8.705 1.00 90.88 156 SER A C 1
ATOM 1217 O O . SER A 1 156 ? -8.342 10.730 8.945 1.00 90.88 156 SER A O 1
ATOM 1219 N N . PRO A 1 157 ? -6.598 9.434 9.513 1.00 89.88 157 PRO A N 1
ATOM 1220 C CA . PRO A 1 157 ? -7.221 8.926 10.736 1.00 89.88 157 PRO A CA 1
ATOM 1221 C C . PRO A 1 157 ? -7.698 10.039 11.693 1.00 89.88 157 PRO A C 1
ATOM 1223 O O . PRO A 1 157 ? -8.608 9.826 12.497 1.00 89.88 157 PRO A O 1
ATOM 1226 N N . ALA A 1 158 ? -7.110 11.237 11.612 1.00 87.50 158 ALA A N 1
ATOM 1227 C CA . ALA A 1 158 ? -7.511 12.388 12.418 1.00 87.50 158 ALA A CA 1
ATOM 1228 C C . ALA A 1 158 ? -8.864 12.993 12.004 1.00 87.50 158 ALA A C 1
ATOM 1230 O O . ALA A 1 158 ? -9.585 13.518 12.856 1.00 87.50 158 ALA A O 1
ATOM 1231 N N . GLU A 1 159 ? -9.210 12.916 10.722 1.00 86.69 159 GLU A N 1
ATOM 1232 C CA . GLU A 1 159 ? -10.380 13.574 10.122 1.00 86.69 159 GLU A CA 1
ATOM 1233 C C . GLU A 1 159 ? -11.641 12.705 10.198 1.00 86.69 159 GLU A C 1
ATOM 1235 O O . GLU A 1 159 ? -12.753 13.178 9.977 1.00 86.69 159 GLU A O 1
ATOM 1240 N N . ILE A 1 160 ? -11.490 11.428 10.555 1.00 86.56 160 ILE A N 1
ATOM 1241 C CA . ILE A 1 160 ? -12.599 10.480 10.569 1.00 86.56 160 ILE A CA 1
ATOM 1242 C C . ILE A 1 160 ? -13.397 10.610 11.861 1.00 86.56 160 ILE A C 1
ATOM 1244 O O . ILE A 1 160 ? -12.954 10.247 12.954 1.00 86.56 160 ILE A O 1
ATOM 1248 N N . GLU A 1 161 ? -14.639 11.046 11.704 1.00 78.50 161 GLU A N 1
ATOM 1249 C CA . GLU A 1 161 ? -15.660 10.944 12.734 1.00 78.50 161 GLU A CA 1
ATOM 1250 C C . GLU A 1 161 ? -16.404 9.613 12.581 1.00 78.50 161 GLU A C 1
ATOM 1252 O O . GLU A 1 161 ? -17.194 9.382 11.659 1.00 78.50 161 GLU A O 1
ATOM 1257 N N . ALA A 1 162 ? -16.111 8.689 13.493 1.00 66.56 162 ALA A N 1
ATOM 1258 C CA . ALA A 1 162 ? -16.698 7.354 13.530 1.00 66.56 162 ALA A CA 1
ATOM 1259 C C . ALA A 1 162 ? -18.022 7.321 14.306 1.00 66.56 162 ALA A C 1
ATOM 1261 O O . ALA A 1 162 ? -18.249 6.447 15.146 1.00 66.56 162 ALA A O 1
ATOM 1262 N N . VAL A 1 163 ? -18.897 8.301 14.078 1.00 72.38 163 VAL A N 1
ATOM 1263 C CA . VAL A 1 163 ? -20.176 8.362 14.789 1.00 72.38 163 VAL A CA 1
ATOM 1264 C C . VAL A 1 163 ? -21.136 7.358 14.159 1.00 72.38 163 VAL A C 1
ATOM 1266 O O . VAL A 1 163 ? -21.752 7.614 13.133 1.00 72.38 163 VAL A O 1
ATOM 1269 N N . GLY A 1 164 ? -21.261 6.186 14.783 1.00 77.44 164 GLY A N 1
ATOM 1270 C CA . GLY A 1 164 ? -22.348 5.254 14.485 1.00 77.44 164 GLY A CA 1
ATOM 1271 C C . GLY A 1 164 ? -22.157 4.348 13.263 1.00 77.44 164 GLY A C 1
ATOM 1272 O O . GLY A 1 164 ? -23.094 3.633 12.912 1.00 77.44 164 GLY A O 1
ATOM 1273 N N . GLU A 1 165 ? -20.972 4.291 12.657 1.00 88.81 165 GLU A N 1
ATOM 1274 C CA . GLU A 1 165 ? -20.700 3.444 11.487 1.00 88.81 165 GLU A CA 1
ATOM 1275 C C . GLU A 1 165 ? -19.348 2.736 11.595 1.00 88.81 165 GLU A C 1
ATOM 1277 O O . GLU A 1 165 ? -18.420 3.230 12.238 1.00 88.81 165 GLU A O 1
ATOM 1282 N N . ASN A 1 166 ? -19.242 1.567 10.960 1.00 93.88 166 ASN A N 1
ATOM 1283 C CA . ASN A 1 166 ? -17.972 0.865 10.824 1.00 93.88 166 ASN A CA 1
ATOM 1284 C C . ASN A 1 166 ? -17.221 1.457 9.633 1.00 93.88 166 ASN A C 1
ATOM 1286 O O . ASN A 1 166 ? -17.731 1.4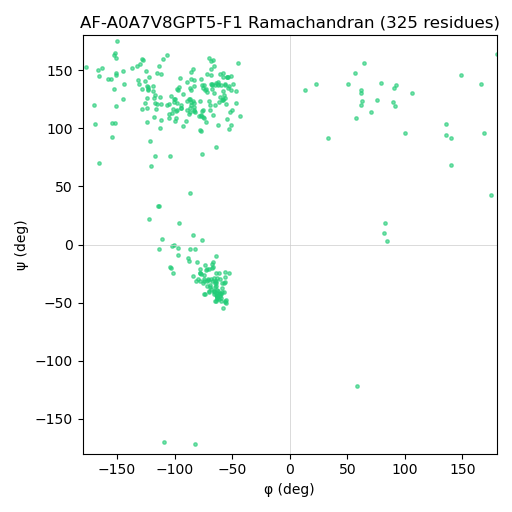45 8.512 1.00 93.88 166 ASN A O 1
ATOM 1290 N N . LYS A 1 167 ? -16.015 1.961 9.881 1.00 95.62 167 LYS A N 1
ATOM 1291 C CA . LYS A 1 167 ? -15.153 2.553 8.862 1.00 95.62 167 LYS A CA 1
ATOM 1292 C C . LYS A 1 167 ? -13.740 1.999 8.977 1.00 95.62 167 LYS A C 1
ATOM 1294 O O . LYS A 1 167 ? -13.290 1.600 10.046 1.00 95.62 167 LYS A O 1
ATOM 1299 N N . LEU A 1 168 ? -13.021 1.997 7.872 1.00 96.44 168 LEU A N 1
ATOM 1300 C CA . LEU A 1 168 ? -11.606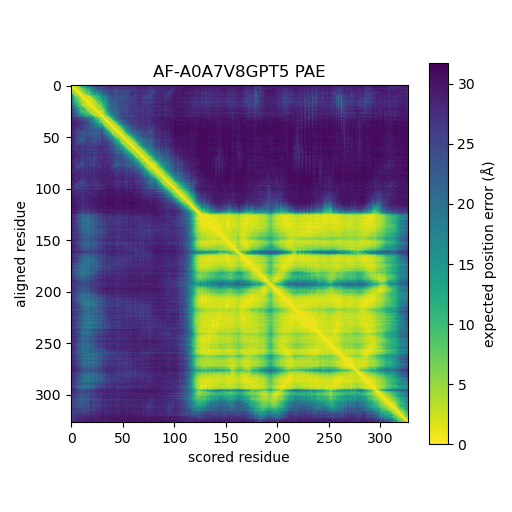 1.698 7.792 1.00 96.44 168 LEU A CA 1
ATOM 1301 C C . LEU A 1 168 ? -10.918 2.883 7.132 1.00 96.44 168 LEU A C 1
ATOM 1303 O O . LEU A 1 168 ? -11.176 3.171 5.964 1.00 96.44 168 LEU A O 1
ATOM 1307 N N . SER A 1 169 ? -10.022 3.531 7.870 1.00 96.12 169 SER A N 1
ATOM 1308 C CA . SER A 1 169 ? -9.036 4.424 7.270 1.00 96.12 169 SER A CA 1
ATOM 1309 C C . SER A 1 169 ? -7.954 3.569 6.629 1.00 96.12 169 SER A C 1
ATOM 1311 O O . SER A 1 169 ? -7.252 2.835 7.327 1.00 96.12 169 SER A O 1
ATOM 1313 N N . LEU A 1 170 ? -7.846 3.636 5.306 1.00 97.06 170 LEU A N 1
ATOM 1314 C CA . LEU A 1 170 ? -6.733 3.102 4.534 1.00 97.06 170 LEU A CA 1
ATOM 1315 C C . LEU A 1 170 ? -5.854 4.284 4.111 1.00 97.06 170 LEU A C 1
ATOM 1317 O O . LEU A 1 170 ? -5.910 4.753 2.975 1.00 97.06 170 LEU A O 1
ATOM 1321 N N . PHE A 1 171 ? -5.079 4.794 5.063 1.00 96.25 171 PHE A N 1
ATOM 1322 C CA . PHE A 1 171 ? -4.286 6.006 4.901 1.00 96.25 171 PHE A CA 1
ATOM 1323 C C . PHE A 1 171 ? -2.915 5.679 4.306 1.00 96.25 171 PHE A C 1
ATOM 1325 O O . PHE A 1 171 ? -2.179 4.857 4.852 1.00 96.25 171 PHE A O 1
ATOM 1332 N N . LEU A 1 172 ? -2.549 6.312 3.191 1.00 96.94 172 LEU A N 1
ATOM 1333 C CA . LEU A 1 172 ? -1.208 6.180 2.620 1.00 96.94 172 LEU A CA 1
ATOM 1334 C C . LEU A 1 172 ? -0.235 7.044 3.430 1.00 96.94 172 LEU A C 1
ATOM 1336 O O . LEU A 1 172 ? -0.147 8.250 3.228 1.00 96.94 172 LEU A O 1
ATOM 1340 N N . TYR A 1 173 ? 0.478 6.411 4.356 1.00 93.31 173 TYR A N 1
ATOM 1341 C CA . TYR A 1 173 ? 1.374 7.087 5.290 1.00 93.31 173 TYR A CA 1
ATOM 1342 C C . TYR A 1 173 ? 2.672 7.545 4.622 1.00 93.31 173 TYR A C 1
ATOM 1344 O O . TYR A 1 173 ? 3.147 8.650 4.872 1.00 93.31 173 TYR A O 1
ATOM 1352 N N . GLN A 1 174 ? 3.258 6.692 3.782 1.00 95.12 174 GLN A N 1
ATOM 1353 C CA . GLN A 1 174 ? 4.566 6.953 3.194 1.00 95.12 174 GLN A CA 1
ATOM 1354 C C . GLN A 1 174 ? 4.697 6.293 1.822 1.00 95.12 174 GLN A C 1
ATOM 1356 O O . GLN A 1 174 ? 4.180 5.200 1.589 1.00 95.12 174 GLN A O 1
ATOM 1361 N N . ILE A 1 175 ? 5.424 6.958 0.925 1.00 96.88 175 ILE A N 1
ATOM 1362 C CA . ILE A 1 175 ? 5.875 6.409 -0.354 1.00 96.88 175 ILE A CA 1
ATOM 1363 C C . ILE A 1 175 ? 7.399 6.349 -0.299 1.00 96.88 175 ILE A C 1
ATOM 1365 O O . ILE A 1 175 ? 8.058 7.372 -0.110 1.00 96.88 175 ILE A O 1
ATOM 1369 N N . GLU A 1 176 ? 7.961 5.156 -0.447 1.00 96.00 176 GLU A N 1
ATOM 1370 C CA . GLU A 1 176 ? 9.405 4.924 -0.443 1.00 96.00 176 GLU A CA 1
ATOM 1371 C C . GLU A 1 176 ? 9.865 4.488 -1.841 1.00 96.00 176 GLU A C 1
ATOM 1373 O O . GLU A 1 176 ? 9.134 3.823 -2.571 1.00 96.00 176 GLU A O 1
ATOM 1378 N N . HIS A 1 177 ? 11.081 4.852 -2.253 1.00 94.75 177 HIS A N 1
ATOM 1379 C CA . HIS A 1 177 ? 11.653 4.289 -3.478 1.00 94.75 177 HIS A CA 1
ATOM 1380 C C . HIS A 1 177 ? 12.083 2.846 -3.232 1.00 94.75 177 HIS A C 1
ATOM 1382 O O . HIS A 1 177 ? 12.825 2.576 -2.285 1.00 94.75 177 HIS A O 1
ATOM 1388 N N . ASN A 1 178 ? 11.718 1.943 -4.140 1.00 94.06 178 ASN A N 1
ATOM 1389 C CA . ASN A 1 178 ? 12.170 0.565 -4.053 1.00 94.06 178 ASN A CA 1
ATOM 1390 C C . ASN A 1 178 ? 13.658 0.490 -4.431 1.00 94.06 178 ASN A C 1
ATOM 1392 O O . ASN A 1 178 ? 14.043 0.611 -5.599 1.00 94.06 178 ASN A O 1
ATOM 1396 N N . THR A 1 179 ? 14.515 0.308 -3.427 1.00 90.50 179 THR A N 1
ATOM 1397 C CA . THR A 1 179 ? 15.976 0.341 -3.608 1.00 90.50 179 THR A CA 1
ATOM 1398 C C . THR A 1 179 ? 16.499 -0.799 -4.481 1.00 90.50 179 THR A C 1
ATOM 1400 O O . THR A 1 179 ? 17.492 -0.618 -5.186 1.00 90.50 179 THR A O 1
ATOM 1403 N N . TRP A 1 180 ? 15.810 -1.943 -4.498 1.00 89.94 180 TRP A N 1
ATOM 1404 C CA . TRP A 1 180 ? 16.192 -3.115 -5.287 1.00 89.94 180 TRP A CA 1
ATOM 1405 C C . TRP A 1 180 ? 15.858 -2.971 -6.776 1.00 89.94 180 TRP A C 1
ATOM 1407 O O . TRP A 1 180 ? 16.515 -3.592 -7.609 1.00 89.94 180 TRP A O 1
ATOM 1417 N N . LEU A 1 181 ? 14.869 -2.142 -7.122 1.00 89.88 181 LEU A N 1
ATOM 1418 C CA . LEU A 1 181 ? 14.377 -1.968 -8.494 1.00 89.88 181 LEU A CA 1
ATOM 1419 C C . LEU A 1 181 ? 14.708 -0.596 -9.104 1.00 89.88 181 LEU A C 1
ATOM 1421 O O . LEU A 1 181 ? 14.300 -0.308 -10.227 1.00 89.88 181 LEU A O 1
ATOM 1425 N N . ARG A 1 182 ? 15.476 0.245 -8.402 1.00 82.25 182 ARG A N 1
ATOM 1426 C CA . ARG A 1 182 ? 15.802 1.615 -8.837 1.00 82.25 182 ARG A CA 1
ATOM 1427 C C . ARG A 1 182 ? 16.608 1.689 -10.141 1.00 82.25 182 ARG A C 1
ATOM 1429 O O . ARG A 1 182 ? 16.486 2.669 -10.866 1.00 82.25 182 ARG A O 1
ATOM 1436 N N . ASN A 1 183 ? 17.420 0.673 -10.436 1.00 84.06 183 ASN A N 1
ATOM 1437 C CA . ASN A 1 183 ? 18.394 0.691 -11.537 1.00 84.06 183 ASN A CA 1
ATOM 1438 C C . ASN A 1 183 ? 18.054 -0.308 -12.651 1.00 84.06 183 ASN A C 1
ATOM 1440 O O . ASN A 1 183 ? 18.951 -0.895 -13.258 1.00 84.06 183 ASN A O 1
ATOM 1444 N N . LEU A 1 184 ? 16.765 -0.549 -12.896 1.00 85.31 184 LEU A N 1
ATOM 1445 C CA . LEU A 1 184 ? 16.363 -1.387 -14.022 1.00 85.31 184 LEU A CA 1
ATOM 1446 C C . LEU A 1 184 ? 16.805 -0.736 -15.346 1.00 85.31 184 LEU A C 1
ATOM 1448 O O . LEU A 1 184 ? 16.676 0.482 -15.498 1.00 85.31 184 LEU A O 1
ATOM 1452 N N . PRO A 1 185 ? 17.335 -1.518 -16.303 1.00 86.81 185 PRO A N 1
ATOM 1453 C CA . PRO A 1 185 ? 17.685 -0.986 -17.612 1.00 86.81 185 PRO A CA 1
ATOM 1454 C C . PRO A 1 185 ? 16.421 -0.537 -18.368 1.00 86.81 185 PRO A C 1
ATOM 1456 O O . PRO A 1 185 ? 15.338 -1.082 -18.128 1.00 86.81 185 PRO A O 1
ATOM 1459 N N . PRO A 1 186 ? 16.538 0.432 -19.294 1.00 87.81 186 PRO A N 1
ATOM 1460 C CA . PRO A 1 186 ? 15.437 0.790 -20.179 1.00 87.81 186 PRO A CA 1
ATOM 1461 C C . PRO A 1 186 ? 15.006 -0.408 -21.033 1.00 87.81 186 PRO A C 1
ATOM 1463 O O . PRO A 1 186 ? 15.825 -1.241 -21.430 1.00 87.81 186 PRO A O 1
ATOM 1466 N N . GLY A 1 187 ? 13.711 -0.473 -21.337 1.00 87.00 187 GLY A N 1
ATOM 1467 C CA . GLY A 1 187 ? 13.176 -1.436 -22.292 1.00 87.00 187 GLY A CA 1
ATOM 1468 C C . GLY A 1 187 ? 13.539 -1.019 -23.714 1.00 87.00 187 GLY A C 1
ATOM 1469 O O . GLY A 1 187 ? 13.447 0.157 -24.055 1.00 87.00 187 GLY A O 1
ATOM 1470 N N . LEU A 1 188 ? 13.945 -1.974 -24.548 1.00 89.50 188 LEU A N 1
ATOM 1471 C CA . LEU A 1 188 ? 14.262 -1.733 -25.954 1.00 89.50 188 LEU A CA 1
ATOM 1472 C C . LEU A 1 188 ? 13.313 -2.552 -26.824 1.00 89.50 188 LEU A C 1
ATOM 1474 O O . LEU A 1 188 ? 13.229 -3.770 -26.670 1.00 89.50 188 LEU A O 1
ATOM 1478 N N . SER A 1 189 ? 12.624 -1.891 -27.750 1.00 86.81 189 SER A N 1
ATOM 1479 C CA . SER A 1 189 ? 11.778 -2.542 -28.748 1.00 86.81 189 SER A CA 1
ATOM 1480 C C . SER A 1 189 ? 12.229 -2.150 -30.150 1.00 86.81 189 SER A C 1
ATOM 1482 O O . SER A 1 189 ? 12.494 -0.982 -30.437 1.00 86.81 189 SER A O 1
ATOM 1484 N N . ARG A 1 190 ? 12.366 -3.131 -31.046 1.00 83.06 190 ARG A N 1
ATOM 1485 C CA . ARG A 1 190 ? 12.786 -2.879 -32.428 1.00 83.06 190 ARG A CA 1
ATOM 1486 C C . ARG A 1 190 ? 11.568 -2.544 -33.276 1.00 83.06 190 ARG A C 1
ATOM 1488 O O . ARG A 1 190 ? 10.662 -3.366 -33.401 1.00 83.06 190 ARG A O 1
ATOM 1495 N N . ARG A 1 191 ? 11.597 -1.396 -33.954 1.00 78.25 191 ARG A N 1
ATOM 1496 C CA . ARG A 1 191 ? 10.582 -1.046 -34.948 1.00 78.25 191 ARG A CA 1
ATOM 1497 C C . ARG A 1 191 ? 11.048 -1.488 -36.333 1.00 78.25 191 ARG A C 1
ATOM 1499 O O . ARG A 1 191 ? 12.172 -1.200 -36.745 1.00 78.25 191 ARG A O 1
ATOM 1506 N N . GLN A 1 192 ? 10.193 -2.205 -37.061 1.00 75.75 192 GLN A N 1
ATOM 1507 C CA . GLN A 1 192 ? 10.454 -2.588 -38.451 1.00 75.75 192 GLN A CA 1
ATOM 1508 C C . GLN A 1 192 ? 10.223 -1.373 -39.364 1.00 75.75 192 GLN A C 1
ATOM 1510 O O . GLN A 1 192 ? 9.170 -1.222 -39.971 1.00 75.75 192 GLN A O 1
ATOM 1515 N N . GLN A 1 193 ? 11.195 -0.462 -39.396 1.00 72.00 193 GLN A N 1
ATOM 1516 C CA . GLN A 1 193 ? 11.234 0.705 -40.280 1.00 72.00 193 GLN A CA 1
ATOM 1517 C C . GLN A 1 193 ? 12.578 0.761 -41.016 1.00 72.00 193 GLN A C 1
ATOM 1519 O O . GLN A 1 193 ? 13.553 0.141 -40.586 1.00 72.00 193 GLN A O 1
ATOM 1524 N N . GLN A 1 194 ? 12.625 1.488 -42.134 1.00 76.38 194 GLN A N 1
ATOM 1525 C CA . GLN A 1 194 ? 13.846 1.785 -42.886 1.00 76.38 194 GLN A CA 1
ATOM 1526 C C . GLN A 1 194 ? 14.084 3.307 -42.849 1.00 76.38 194 GLN A C 1
ATOM 1528 O O . GLN A 1 194 ? 13.242 4.044 -43.359 1.00 76.38 194 GLN A O 1
ATOM 1533 N N . PRO A 1 195 ? 15.183 3.801 -42.241 1.00 77.69 195 PRO A N 1
ATOM 1534 C CA . PRO A 1 195 ? 16.238 3.053 -41.545 1.00 77.69 195 PRO A CA 1
ATOM 1535 C C . PRO A 1 195 ? 15.748 2.398 -40.234 1.00 77.69 195 PRO A C 1
ATOM 1537 O O . PRO A 1 195 ? 14.751 2.850 -39.666 1.00 77.69 195 PRO A O 1
ATOM 1540 N N . PRO A 1 196 ? 16.427 1.341 -39.741 1.00 81.81 196 PRO A N 1
ATOM 1541 C CA . PRO A 1 196 ? 16.039 0.651 -38.513 1.00 81.81 196 PRO A CA 1
ATOM 1542 C C . PRO A 1 196 ? 16.067 1.598 -37.310 1.00 81.81 196 PRO A C 1
ATOM 1544 O O . PRO A 1 196 ? 17.081 2.241 -37.029 1.00 81.81 196 PRO A O 1
ATOM 1547 N N . ARG A 1 197 ? 14.950 1.647 -36.578 1.00 85.50 197 ARG A N 1
ATOM 1548 C CA . ARG A 1 197 ? 14.795 2.435 -35.350 1.00 85.50 197 ARG A CA 1
ATOM 1549 C C . ARG A 1 197 ? 14.579 1.531 -34.146 1.00 85.50 197 ARG A C 1
ATOM 1551 O O . ARG A 1 197 ? 13.980 0.455 -34.251 1.00 85.50 197 ARG A O 1
ATOM 1558 N N . VAL A 1 198 ? 15.070 1.990 -33.002 1.00 88.69 198 VAL A N 1
ATOM 1559 C CA . VAL A 1 198 ? 14.830 1.369 -31.700 1.00 88.69 198 VAL A CA 1
ATOM 1560 C C . VAL A 1 198 ? 13.975 2.323 -30.885 1.00 88.69 198 VAL A C 1
ATOM 1562 O O . VAL A 1 198 ? 14.312 3.494 -30.734 1.00 88.69 198 VAL A O 1
ATOM 1565 N N . GLU A 1 199 ? 12.866 1.815 -30.373 1.00 90.00 199 GLU A N 1
ATOM 1566 C CA . GLU A 1 199 ? 12.056 2.492 -29.375 1.00 90.00 199 GLU A CA 1
ATOM 1567 C C . GLU A 1 199 ? 12.633 2.171 -27.995 1.00 90.00 199 GLU A C 1
ATOM 1569 O O . GLU A 1 199 ? 12.795 1.005 -27.622 1.00 90.00 199 GLU A O 1
ATOM 1574 N N . VAL A 1 200 ? 12.990 3.218 -27.259 1.00 88.94 200 VAL A N 1
ATOM 1575 C CA . VAL A 1 200 ? 13.551 3.142 -25.914 1.00 88.94 200 VAL A CA 1
ATOM 1576 C C . VAL A 1 200 ? 12.460 3.544 -24.934 1.00 88.94 200 VAL A C 1
ATOM 1578 O O . VAL A 1 200 ? 12.054 4.704 -24.885 1.00 88.94 200 VAL A O 1
ATOM 1581 N N . ALA A 1 201 ? 11.998 2.585 -24.137 1.00 87.94 201 ALA A N 1
ATOM 1582 C CA . ALA A 1 201 ? 11.091 2.820 -23.026 1.00 87.94 201 ALA A CA 1
ATOM 1583 C C . ALA A 1 201 ? 11.916 3.111 -21.760 1.00 87.94 201 ALA A C 1
ATOM 1585 O O . ALA A 1 201 ? 12.652 2.227 -21.299 1.00 87.94 201 ALA A O 1
ATOM 1586 N N . PRO A 1 202 ? 11.830 4.322 -21.178 1.00 87.88 202 PRO A N 1
ATOM 1587 C CA . PRO A 1 202 ? 12.521 4.625 -19.932 1.00 87.88 202 PRO A CA 1
ATOM 1588 C C . PRO A 1 202 ? 12.088 3.658 -18.817 1.00 87.88 202 PRO A C 1
ATOM 1590 O O . PRO A 1 202 ? 10.916 3.268 -18.769 1.00 87.88 202 PRO A O 1
ATOM 1593 N N . PRO A 1 203 ? 12.996 3.260 -17.907 1.00 88.75 203 PRO A N 1
ATOM 1594 C CA . PRO A 1 203 ? 12.634 2.346 -16.834 1.00 88.75 203 PRO A CA 1
ATOM 1595 C C . PRO A 1 203 ? 11.562 2.983 -15.933 1.00 88.75 203 PRO A C 1
ATOM 1597 O O . PRO A 1 203 ? 11.633 4.186 -15.650 1.00 88.75 203 PRO A O 1
ATOM 1600 N N . PRO A 1 204 ? 10.558 2.210 -15.482 1.00 90.75 204 PRO A N 1
ATOM 1601 C CA . PRO A 1 204 ? 9.541 2.722 -14.577 1.00 90.75 204 PRO A CA 1
ATOM 1602 C C . PRO A 1 204 ? 10.147 3.032 -13.207 1.00 90.75 204 PRO A C 1
ATOM 1604 O O . PRO A 1 204 ? 11.080 2.367 -12.752 1.00 90.75 204 PRO A O 1
ATOM 1607 N N . MET A 1 205 ? 9.567 4.007 -12.512 1.00 91.44 205 MET A N 1
ATOM 1608 C CA . MET A 1 205 ? 9.922 4.295 -11.130 1.00 91.44 205 MET A CA 1
ATOM 1609 C C . MET A 1 205 ? 9.234 3.277 -10.220 1.00 91.44 205 MET A C 1
ATOM 1611 O O . MET A 1 205 ? 8.011 3.281 -10.082 1.00 91.44 205 MET A O 1
ATOM 1615 N N . ALA A 1 206 ? 10.019 2.386 -9.623 1.00 94.00 206 ALA A N 1
ATOM 1616 C CA . ALA A 1 206 ? 9.523 1.427 -8.648 1.00 94.00 206 ALA A CA 1
ATOM 1617 C C . ALA A 1 206 ? 9.460 2.070 -7.255 1.00 94.00 206 ALA A C 1
ATOM 1619 O O . ALA A 1 206 ? 10.467 2.560 -6.736 1.00 94.00 206 ALA A O 1
ATOM 1620 N N . VAL A 1 207 ? 8.275 2.050 -6.657 1.00 95.88 207 VAL A N 1
ATOM 1621 C CA . VAL A 1 207 ? 7.998 2.569 -5.320 1.00 95.88 207 VAL A CA 1
ATOM 1622 C C . VAL A 1 207 ? 7.316 1.516 -4.461 1.00 95.88 207 VAL A C 1
ATOM 1624 O O . VAL A 1 207 ? 6.697 0.573 -4.955 1.00 95.88 207 VAL A O 1
ATOM 1627 N N . ASP A 1 208 ? 7.426 1.728 -3.165 1.00 97.50 208 ASP A N 1
ATOM 1628 C CA . ASP A 1 208 ? 6.852 0.930 -2.107 1.00 97.50 208 ASP A CA 1
ATOM 1629 C C . ASP A 1 208 ? 5.854 1.816 -1.353 1.00 97.50 208 ASP A C 1
ATOM 1631 O O . ASP A 1 208 ? 6.201 2.901 -0.876 1.00 97.50 208 ASP A O 1
ATOM 1635 N N . LEU A 1 209 ? 4.591 1.391 -1.294 1.00 98.12 209 LEU A N 1
ATOM 1636 C CA . LEU A 1 209 ? 3.512 2.169 -0.681 1.00 98.12 209 LEU A CA 1
ATOM 1637 C C . LEU A 1 209 ? 3.218 1.637 0.718 1.00 98.12 209 LEU A C 1
ATOM 1639 O O . LEU A 1 209 ? 2.884 0.466 0.886 1.00 98.12 209 LEU A O 1
ATOM 1643 N N . VAL A 1 210 ? 3.320 2.495 1.726 1.00 97.38 210 VAL A N 1
ATOM 1644 C CA . VAL A 1 210 ? 3.140 2.127 3.131 1.00 97.38 210 VAL A CA 1
ATOM 1645 C C . VAL A 1 210 ? 1.788 2.642 3.597 1.00 97.38 210 VAL A C 1
ATOM 1647 O O . VAL A 1 210 ? 1.595 3.844 3.775 1.00 97.38 210 VAL A O 1
ATOM 1650 N N . TYR A 1 211 ? 0.850 1.731 3.814 1.00 97.75 211 TYR A N 1
ATOM 1651 C CA . TYR A 1 211 ? -0.492 2.041 4.285 1.00 97.75 211 TYR A CA 1
ATOM 1652 C C . TYR A 1 211 ? -0.607 1.845 5.795 1.00 97.75 211 TYR A C 1
ATOM 1654 O O . TYR A 1 211 ? -0.228 0.800 6.324 1.00 97.75 211 TYR A O 1
ATOM 1662 N N . ALA A 1 212 ? -1.192 2.828 6.474 1.00 96.25 212 ALA A N 1
ATOM 1663 C CA . ALA A 1 212 ? -1.691 2.713 7.832 1.00 96.25 212 ALA A CA 1
ATOM 1664 C C . ALA A 1 212 ? -3.185 2.377 7.793 1.00 96.25 212 ALA A C 1
ATOM 1666 O O . ALA A 1 212 ? -4.005 3.145 7.293 1.00 96.25 212 ALA A O 1
ATOM 1667 N N . MET A 1 213 ? -3.531 1.209 8.322 1.00 96.31 213 MET A N 1
ATOM 1668 C CA . MET A 1 213 ? -4.901 0.717 8.402 1.00 96.31 213 MET A CA 1
ATOM 1669 C C . MET A 1 213 ? -5.430 0.923 9.815 1.00 96.31 213 MET A C 1
ATOM 1671 O O . MET A 1 213 ? -4.901 0.335 10.765 1.00 96.31 213 MET A O 1
ATOM 1675 N N . VAL A 1 214 ? -6.464 1.754 9.948 1.00 96.19 214 VAL A N 1
ATOM 1676 C CA . VAL A 1 214 ? -7.079 2.097 11.237 1.00 96.19 214 VAL A CA 1
ATOM 1677 C C . VAL A 1 214 ? -8.575 1.774 11.186 1.00 96.19 214 VAL A C 1
ATOM 1679 O O . VAL A 1 214 ? -9.327 2.485 10.511 1.00 96.19 214 VAL A O 1
ATOM 1682 N N . PRO A 1 215 ? -9.027 0.688 11.841 1.00 95.94 215 PRO A N 1
ATOM 1683 C CA . PRO A 1 215 ? -10.440 0.374 11.943 1.00 95.94 215 PRO A CA 1
ATOM 1684 C C . PRO A 1 215 ? -11.114 1.281 12.976 1.00 95.94 215 PRO A C 1
ATOM 1686 O O . PRO A 1 215 ? -10.612 1.491 14.079 1.00 95.94 215 PRO A O 1
ATOM 1689 N N . TYR A 1 216 ? -12.294 1.760 12.616 1.00 94.56 216 TYR A N 1
ATOM 1690 C CA . TYR A 1 216 ? -13.190 2.539 13.448 1.00 94.56 216 TYR A CA 1
ATOM 1691 C C . TYR A 1 216 ? -14.536 1.831 13.524 1.00 94.56 216 TYR A C 1
ATOM 1693 O O . TYR A 1 216 ? -15.072 1.376 12.513 1.00 94.56 216 TYR A O 1
ATOM 1701 N N . ALA A 1 217 ? -15.103 1.745 14.721 1.00 93.25 217 ALA A N 1
ATOM 1702 C CA . ALA A 1 217 ? -16.417 1.154 14.915 1.00 93.25 217 ALA A CA 1
ATOM 1703 C C . ALA A 1 217 ? -17.144 1.787 16.102 1.00 93.25 217 ALA A C 1
ATOM 1705 O O . ALA A 1 217 ? -16.583 2.569 16.866 1.00 93.25 217 ALA A O 1
ATOM 1706 N N . LYS A 1 218 ? -18.400 1.374 16.296 1.00 90.19 218 LYS A N 1
ATOM 1707 C CA . LYS A 1 218 ? -19.225 1.776 17.449 1.00 90.19 218 LYS A CA 1
ATOM 1708 C C . LYS A 1 218 ? -18.641 1.342 18.797 1.00 90.19 218 LYS A C 1
ATOM 1710 O O . LYS A 1 218 ? -18.983 1.922 19.822 1.00 90.19 218 LYS A O 1
ATOM 1715 N N . SER A 1 219 ? -17.822 0.291 18.817 1.00 91.50 219 SER A N 1
ATOM 1716 C CA . SER A 1 219 ? -17.210 -0.239 20.035 1.00 91.50 219 SER A CA 1
ATOM 1717 C C . SER A 1 219 ? -15.803 -0.771 19.775 1.00 91.50 219 SER A C 1
ATOM 1719 O O . SER A 1 219 ? -15.519 -1.317 18.708 1.00 91.50 219 SER A O 1
ATOM 1721 N N . ALA A 1 220 ? -14.938 -0.680 20.789 1.00 91.44 220 ALA A N 1
ATOM 1722 C CA . ALA A 1 220 ? -13.569 -1.198 20.730 1.00 91.44 220 ALA A CA 1
ATOM 1723 C C . ALA A 1 220 ? -13.523 -2.711 20.441 1.00 91.44 220 ALA A C 1
ATOM 1725 O O . ALA A 1 220 ? -12.632 -3.194 19.750 1.00 91.44 220 ALA A O 1
ATOM 1726 N N . SER A 1 221 ? -14.513 -3.476 20.916 1.00 94.44 221 SER A N 1
ATOM 1727 C CA . SER A 1 221 ? -14.617 -4.908 20.614 1.00 94.44 221 SER A CA 1
ATOM 1728 C C . SER A 1 221 ? -14.814 -5.170 19.118 1.00 94.44 221 SER A C 1
ATOM 1730 O O . SER A 1 221 ? -14.208 -6.093 18.582 1.00 94.44 221 SER A O 1
ATOM 1732 N N . ILE A 1 222 ? -15.617 -4.351 18.428 1.00 94.62 222 ILE A N 1
ATOM 1733 C CA . ILE A 1 222 ? -15.803 -4.473 16.975 1.00 94.62 222 ILE A CA 1
ATOM 1734 C C . ILE A 1 222 ? -14.541 -4.019 16.231 1.00 94.62 222 ILE A C 1
ATOM 1736 O O . ILE A 1 222 ? -14.175 -4.656 15.247 1.00 94.62 222 ILE A O 1
ATOM 1740 N N . GLU A 1 223 ? -13.827 -2.995 16.714 1.00 94.69 223 GLU A N 1
ATOM 1741 C CA . GLU A 1 223 ? -12.526 -2.596 16.142 1.00 94.69 223 GLU A CA 1
ATOM 1742 C C . GLU A 1 223 ? -11.522 -3.766 16.151 1.00 94.69 223 GLU A C 1
ATOM 1744 O O . GLU A 1 223 ? -10.833 -3.996 15.156 1.00 94.69 223 GLU A O 1
ATOM 1749 N N . LEU A 1 224 ? -11.487 -4.565 17.227 1.00 96.25 224 LEU A N 1
ATOM 1750 C CA . LEU A 1 224 ? -10.652 -5.772 17.309 1.00 96.25 224 LEU A CA 1
ATOM 1751 C C . LEU A 1 224 ? -11.083 -6.860 16.317 1.00 96.25 224 LEU A C 1
ATOM 1753 O O . LEU A 1 224 ? -10.230 -7.501 15.702 1.00 96.25 224 LEU A O 1
ATOM 1757 N N . VAL A 1 225 ? -12.393 -7.059 16.135 1.00 96.69 225 VAL A N 1
ATOM 1758 C CA . VAL A 1 225 ? -12.926 -8.002 15.137 1.00 96.69 225 VAL A CA 1
ATOM 1759 C C . VAL A 1 225 ? -12.530 -7.564 13.727 1.00 96.69 225 VAL A C 1
ATOM 1761 O O . VAL A 1 225 ? -12.022 -8.379 12.961 1.00 96.69 225 VAL A O 1
ATOM 1764 N N . LEU A 1 226 ? -12.690 -6.279 13.399 1.00 96.75 226 LEU A N 1
ATOM 1765 C CA . LEU A 1 226 ? -12.280 -5.720 12.108 1.00 96.75 226 LEU A CA 1
ATOM 1766 C C . LEU A 1 226 ? -10.777 -5.883 11.873 1.00 96.75 226 LEU A C 1
ATOM 1768 O O . LEU A 1 226 ? -10.371 -6.307 10.795 1.00 96.75 226 LEU A O 1
ATOM 1772 N N . ALA A 1 227 ? -9.949 -5.605 12.882 1.00 96.62 227 ALA A N 1
ATOM 1773 C CA . ALA A 1 227 ? -8.507 -5.797 12.782 1.00 96.62 227 ALA A CA 1
ATOM 1774 C C . ALA A 1 227 ? -8.134 -7.263 12.515 1.00 96.62 227 ALA A C 1
ATOM 1776 O O . ALA A 1 227 ? -7.279 -7.534 11.673 1.00 96.62 227 ALA A O 1
ATOM 1777 N N . ASN A 1 228 ? -8.795 -8.210 13.186 1.00 97.19 228 ASN A N 1
ATOM 1778 C CA . ASN A 1 228 ? -8.595 -9.635 12.939 1.00 97.19 228 ASN A CA 1
ATOM 1779 C C . ASN A 1 228 ? -8.997 -10.035 11.511 1.00 97.19 228 ASN A C 1
ATOM 1781 O O . ASN A 1 228 ? -8.233 -10.720 10.835 1.00 97.19 228 ASN A O 1
ATOM 1785 N N . GLU A 1 229 ? -10.162 -9.593 11.031 1.00 97.62 229 GLU A N 1
ATOM 1786 C CA . GLU A 1 229 ? -10.612 -9.881 9.663 1.00 97.62 229 GLU A CA 1
ATOM 1787 C C . GLU A 1 229 ? -9.670 -9.281 8.611 1.00 97.62 229 GLU A C 1
ATOM 1789 O O . GLU A 1 229 ? -9.320 -9.966 7.654 1.00 97.62 229 GLU A O 1
ATOM 1794 N N . LEU A 1 230 ? -9.162 -8.063 8.824 1.00 97.38 230 LEU A N 1
ATOM 1795 C CA . LEU A 1 230 ? -8.152 -7.453 7.952 1.00 97.38 230 LEU A CA 1
ATOM 1796 C C . LEU A 1 230 ? -6.855 -8.262 7.925 1.00 97.38 230 LEU A C 1
ATOM 1798 O O . LEU A 1 230 ? -6.323 -8.557 6.855 1.00 97.38 230 LEU A O 1
ATOM 1802 N N . MET A 1 231 ? -6.360 -8.667 9.096 1.00 97.00 231 MET A N 1
ATOM 1803 C CA . MET A 1 231 ? -5.151 -9.483 9.190 1.00 97.00 231 MET A CA 1
ATOM 1804 C C . MET A 1 231 ? -5.316 -10.823 8.470 1.00 97.00 231 MET A C 1
ATOM 1806 O O . MET A 1 231 ? -4.417 -11.244 7.743 1.00 97.00 231 MET A O 1
ATOM 1810 N N . ARG A 1 232 ? -6.470 -11.479 8.633 1.00 97.69 232 ARG A N 1
ATOM 1811 C CA . ARG A 1 232 ? -6.794 -12.736 7.945 1.00 97.69 232 ARG A CA 1
ATOM 1812 C C . ARG A 1 232 ? -6.927 -12.538 6.439 1.00 97.69 232 ARG A C 1
ATOM 1814 O O . ARG A 1 232 ? -6.407 -13.357 5.686 1.00 97.69 232 ARG A O 1
ATOM 1821 N N . LEU A 1 233 ? -7.576 -11.460 5.999 1.00 97.69 233 LEU A N 1
ATOM 1822 C CA . LEU A 1 233 ? -7.737 -11.133 4.585 1.00 97.69 233 LEU A CA 1
ATOM 1823 C C . LEU A 1 233 ? -6.381 -10.995 3.897 1.00 97.69 233 LEU A C 1
ATOM 1825 O O . LEU A 1 233 ? -6.123 -11.707 2.934 1.00 97.69 233 LEU A O 1
ATOM 1829 N N . PHE A 1 234 ? -5.490 -10.147 4.414 1.00 97.00 234 PHE A N 1
ATOM 1830 C CA . PHE A 1 234 ? -4.181 -9.940 3.786 1.00 97.00 234 PHE A CA 1
ATOM 1831 C C . PHE A 1 234 ? -3.233 -11.126 3.959 1.00 97.00 234 PHE A C 1
ATOM 1833 O O . PHE A 1 234 ? -2.320 -11.297 3.160 1.00 97.00 234 PHE A O 1
ATOM 1840 N N . HIS A 1 235 ? -3.461 -11.989 4.951 1.00 96.94 235 HIS A N 1
ATOM 1841 C CA . HIS A 1 235 ? -2.761 -13.268 5.026 1.00 96.94 235 HIS A CA 1
ATOM 1842 C C . HIS A 1 235 ? -3.208 -14.241 3.922 1.00 96.94 235 HIS A C 1
ATOM 1844 O O . HIS A 1 235 ? -2.376 -14.926 3.331 1.00 96.94 235 HIS A O 1
ATOM 1850 N N . ASN A 1 236 ? -4.510 -14.293 3.630 1.00 96.88 236 ASN A N 1
ATOM 1851 C CA . ASN A 1 236 ? -5.087 -15.206 2.638 1.00 96.88 236 ASN A CA 1
ATOM 1852 C C . ASN A 1 236 ? -4.946 -14.692 1.197 1.00 96.88 236 ASN A C 1
ATOM 1854 O O . ASN A 1 236 ? -4.804 -15.483 0.266 1.00 96.88 236 ASN A O 1
ATOM 1858 N N . ALA A 1 237 ? -4.970 -13.372 1.016 1.00 96.19 237 ALA A N 1
ATOM 1859 C CA . ALA A 1 237 ? -4.781 -12.674 -0.248 1.00 96.19 237 ALA A CA 1
ATOM 1860 C C . ALA A 1 237 ? -3.569 -11.724 -0.152 1.00 96.19 237 ALA A C 1
ATOM 1862 O O . ALA A 1 237 ? -3.735 -10.505 -0.199 1.00 96.19 237 ALA A O 1
ATOM 1863 N N . PRO A 1 238 ? -2.337 -12.259 -0.032 1.00 96.75 238 PRO A N 1
ATOM 1864 C CA . PRO A 1 238 ? -1.127 -11.453 0.153 1.00 96.75 238 PRO A CA 1
ATOM 1865 C C . PRO A 1 238 ? -0.655 -10.772 -1.135 1.00 96.75 238 PRO A C 1
ATOM 1867 O O . PRO A 1 238 ? 0.418 -10.185 -1.167 1.00 96.75 238 PRO A O 1
ATOM 1870 N N . VAL A 1 239 ? -1.399 -10.906 -2.232 1.00 97.31 239 VAL A N 1
ATOM 1871 C CA . VAL A 1 239 ? -0.988 -10.465 -3.562 1.00 97.31 239 VAL A CA 1
ATOM 1872 C C . VAL A 1 239 ? -2.198 -9.945 -4.327 1.00 97.31 239 VAL A C 1
ATOM 1874 O O . VAL A 1 239 ? -3.162 -10.680 -4.552 1.00 97.31 239 VAL A O 1
ATOM 1877 N N . LEU A 1 240 ? -2.101 -8.715 -4.824 1.00 96.44 240 LEU A N 1
ATOM 1878 C CA . LEU A 1 240 ? -3.003 -8.172 -5.831 1.00 96.44 240 LEU A CA 1
ATOM 1879 C C . LEU A 1 240 ? -2.539 -8.625 -7.216 1.00 96.44 240 LEU A C 1
ATOM 1881 O O . LEU A 1 240 ? -1.462 -8.252 -7.683 1.00 96.44 240 LEU A O 1
ATOM 1885 N N . ARG A 1 241 ? -3.366 -9.437 -7.878 1.00 95.06 241 ARG A N 1
ATOM 1886 C CA . ARG A 1 241 ? -3.130 -9.921 -9.244 1.00 95.06 241 ARG A CA 1
ATOM 1887 C C . ARG A 1 241 ? -4.436 -10.188 -9.982 1.00 95.06 241 ARG A C 1
ATOM 1889 O O . ARG A 1 241 ? -5.483 -10.390 -9.367 1.00 95.06 241 ARG A O 1
ATOM 1896 N N . GLY A 1 242 ? -4.359 -10.239 -11.309 1.00 91.88 242 GLY A N 1
ATOM 1897 C CA . GLY A 1 242 ? -5.480 -10.629 -12.164 1.00 91.88 242 GLY A CA 1
ATOM 1898 C C . GLY A 1 242 ? -6.709 -9.726 -11.970 1.00 91.88 242 GLY A C 1
ATOM 1899 O O . GLY A 1 242 ? -6.583 -8.518 -12.188 1.00 91.88 242 GLY A O 1
ATOM 1900 N N . PRO A 1 243 ? -7.884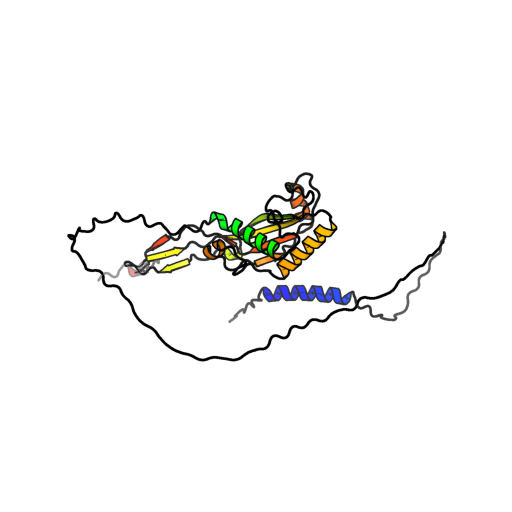 -10.271 -11.597 1.00 92.19 243 PRO A N 1
ATOM 1901 C CA . PRO A 1 243 ? -9.119 -9.496 -11.452 1.00 92.19 243 PRO A CA 1
ATOM 1902 C C . PRO A 1 243 ? -9.115 -8.546 -10.247 1.00 92.19 243 PRO A C 1
ATOM 1904 O O . PRO A 1 243 ? -9.855 -7.571 -10.263 1.00 92.19 243 PRO A O 1
ATOM 1907 N N . LEU A 1 244 ? -8.260 -8.788 -9.244 1.00 92.69 244 LEU A N 1
ATOM 1908 C CA . LEU A 1 244 ? -8.138 -7.924 -8.063 1.00 92.69 244 LEU A CA 1
ATOM 1909 C C . LEU A 1 244 ? -7.423 -6.601 -8.368 1.00 92.69 244 LEU A C 1
ATOM 1911 O O . LEU A 1 244 ? -7.502 -5.661 -7.583 1.00 92.69 244 LEU A O 1
ATOM 1915 N N . LEU A 1 245 ? -6.699 -6.527 -9.489 1.00 94.81 245 LEU A N 1
ATOM 1916 C CA . LEU A 1 245 ? -6.028 -5.309 -9.925 1.00 94.81 245 LEU A CA 1
ATOM 1917 C C . LEU A 1 245 ? -6.968 -4.443 -10.753 1.00 94.81 245 LEU A C 1
ATOM 1919 O O . LEU A 1 245 ? -7.588 -4.911 -11.714 1.00 94.81 245 LEU A O 1
ATOM 1923 N N . HIS A 1 246 ? -6.965 -3.147 -10.452 1.00 94.88 246 HIS A N 1
ATOM 1924 C CA . HIS A 1 246 ? -7.584 -2.148 -11.306 1.00 94.88 246 HIS A CA 1
ATOM 1925 C C . HIS A 1 246 ? -7.065 -2.277 -12.758 1.00 94.88 246 HIS A C 1
ATOM 1927 O O . HIS A 1 246 ? -5.854 -2.414 -12.969 1.00 94.88 246 HIS A O 1
ATOM 1933 N N . PRO A 1 247 ? -7.930 -2.198 -13.790 1.00 92.19 247 PRO A N 1
ATOM 1934 C CA . PRO A 1 247 ? -7.514 -2.375 -15.184 1.00 92.19 247 PRO A CA 1
ATOM 1935 C C . PRO A 1 247 ? -6.392 -1.427 -15.633 1.00 92.19 247 PRO A C 1
ATOM 1937 O O . PRO A 1 247 ? -5.559 -1.810 -16.453 1.00 92.19 247 PRO A O 1
ATOM 1940 N N . GLY A 1 248 ? -6.352 -0.211 -15.079 1.00 91.69 248 GLY A N 1
ATOM 1941 C CA . GLY A 1 248 ? -5.292 0.770 -15.329 1.00 91.69 248 GLY A CA 1
ATOM 1942 C C . GLY A 1 248 ? -3.910 0.330 -14.830 1.00 91.69 248 GLY A C 1
ATOM 1943 O O . GLY A 1 248 ? -2.921 0.597 -15.504 1.00 91.69 248 GLY A O 1
ATOM 1944 N N . LEU A 1 249 ? -3.833 -0.425 -13.724 1.00 93.38 249 LEU A N 1
ATOM 1945 C CA . LEU A 1 249 ? -2.563 -0.952 -13.202 1.00 93.38 249 LEU A CA 1
ATOM 1946 C C . LEU A 1 249 ? -1.933 -1.961 -14.161 1.00 93.38 249 LEU A C 1
ATOM 1948 O O . LEU A 1 249 ? -0.733 -1.915 -14.420 1.00 93.38 249 LEU A O 1
ATOM 1952 N N . ARG A 1 250 ? -2.755 -2.833 -14.753 1.00 90.81 250 ARG A N 1
ATOM 1953 C CA . ARG A 1 250 ? -2.273 -3.796 -15.752 1.00 90.81 250 ARG A CA 1
ATOM 1954 C C . ARG A 1 250 ? -1.718 -3.079 -16.982 1.00 90.81 250 ARG A C 1
ATOM 1956 O O . ARG A 1 250 ? -0.657 -3.442 -17.474 1.00 90.81 250 ARG A O 1
ATOM 1963 N N . LYS A 1 251 ? -2.397 -2.018 -17.433 1.00 88.44 251 LYS A N 1
ATOM 1964 C CA . LYS A 1 251 ? -1.932 -1.178 -18.550 1.00 88.44 251 LYS A CA 1
ATOM 1965 C C . LYS A 1 251 ? -0.629 -0.438 -18.233 1.00 88.44 251 LYS A C 1
ATOM 1967 O O . LYS A 1 251 ? 0.174 -0.241 -19.134 1.00 88.44 251 LYS A O 1
ATOM 1972 N N . SER A 1 252 ? -0.393 -0.074 -16.972 1.00 87.50 252 SER A N 1
ATOM 1973 C CA . SER A 1 252 ? 0.849 0.574 -16.532 1.00 87.50 252 SER A CA 1
ATOM 1974 C C . SER A 1 252 ? 2.000 -0.399 -16.229 1.00 87.50 252 SER A C 1
ATOM 1976 O O . SER A 1 252 ? 3.034 0.023 -15.713 1.00 87.50 252 SER A O 1
ATOM 1978 N N . GLY A 1 253 ? 1.854 -1.692 -16.544 1.00 88.44 253 GLY A N 1
ATOM 1979 C CA . GLY A 1 253 ? 2.905 -2.699 -16.347 1.00 88.44 253 GLY A CA 1
ATOM 1980 C C . GLY A 1 253 ? 2.987 -3.267 -14.925 1.00 88.44 253 GLY A C 1
ATOM 1981 O O . GLY A 1 253 ? 4.015 -3.838 -14.546 1.00 88.44 253 GLY A O 1
ATOM 1982 N N . ASN A 1 254 ? 1.920 -3.110 -14.133 1.00 93.44 254 ASN A N 1
ATOM 1983 C CA . ASN A 1 254 ? 1.760 -3.740 -12.825 1.00 93.44 254 ASN A CA 1
ATOM 1984 C C . ASN A 1 254 ? 0.870 -4.983 -12.954 1.00 93.44 254 ASN A C 1
ATOM 1986 O O . ASN A 1 254 ? -0.348 -4.883 -13.102 1.00 93.44 254 ASN A O 1
ATOM 1990 N N . GLU A 1 255 ? 1.477 -6.164 -12.878 1.00 93.44 255 GLU A N 1
ATOM 1991 C CA . GLU A 1 255 ? 0.765 -7.453 -12.932 1.00 93.44 255 GLU A CA 1
ATOM 1992 C C . GLU A 1 255 ? 0.625 -8.113 -11.555 1.00 93.44 255 GLU A C 1
ATOM 1994 O O . GLU A 1 255 ? -0.229 -8.981 -11.350 1.00 93.44 255 GLU A O 1
ATOM 1999 N N . HIS A 1 256 ? 1.481 -7.701 -10.622 1.00 95.00 256 HIS A N 1
ATOM 2000 C CA . HIS A 1 256 ? 1.679 -8.327 -9.329 1.00 95.00 256 HIS A CA 1
ATOM 2001 C C . HIS A 1 256 ? 2.132 -7.279 -8.312 1.00 95.00 256 HIS A C 1
ATOM 2003 O O . HIS A 1 256 ? 3.183 -6.668 -8.500 1.00 95.00 256 HIS A O 1
ATOM 2009 N N . ILE A 1 257 ? 1.348 -7.085 -7.251 1.00 97.62 257 ILE A N 1
ATOM 2010 C CA . ILE A 1 257 ? 1.700 -6.225 -6.114 1.00 97.62 257 ILE A CA 1
ATOM 2011 C C . ILE A 1 257 ? 1.500 -7.050 -4.844 1.00 97.62 257 ILE A C 1
ATOM 2013 O O . ILE A 1 257 ? 0.385 -7.480 -4.551 1.00 97.62 257 ILE A O 1
ATOM 2017 N N . GLU A 1 258 ? 2.571 -7.293 -4.104 1.00 97.75 258 GLU A N 1
ATOM 2018 C CA . GLU A 1 258 ? 2.545 -7.986 -2.819 1.00 97.75 258 GLU A CA 1
ATOM 2019 C C . GLU A 1 258 ? 2.044 -7.045 -1.725 1.00 97.75 258 GLU A C 1
ATOM 2021 O O . GLU A 1 258 ? 2.372 -5.860 -1.713 1.00 97.75 258 GLU A O 1
ATOM 2026 N N . ILE A 1 259 ? 1.261 -7.587 -0.797 1.00 97.94 259 ILE A N 1
ATOM 2027 C CA . ILE A 1 259 ? 0.770 -6.926 0.406 1.00 97.94 259 ILE A CA 1
ATOM 2028 C C . ILE A 1 259 ? 1.454 -7.595 1.595 1.00 97.94 259 ILE A C 1
ATOM 2030 O O . ILE A 1 259 ? 1.132 -8.725 1.964 1.00 97.94 259 ILE A O 1
ATOM 2034 N N . VAL A 1 260 ? 2.401 -6.894 2.208 1.00 96.81 260 VAL A N 1
ATOM 2035 C CA . VAL A 1 260 ? 3.256 -7.442 3.263 1.00 96.81 260 VAL A CA 1
ATOM 2036 C C . VAL A 1 260 ? 3.007 -6.691 4.572 1.00 96.81 260 VAL A C 1
ATOM 2038 O O . VAL A 1 260 ? 3.064 -5.462 4.578 1.00 96.81 260 VAL A O 1
ATOM 2041 N N . PRO A 1 261 ? 2.736 -7.375 5.699 1.00 96.62 261 PRO A N 1
ATOM 2042 C CA . PRO A 1 261 ? 2.688 -6.719 7.003 1.00 96.62 261 PRO A CA 1
ATOM 2043 C C . PRO A 1 261 ? 4.021 -6.030 7.310 1.00 96.62 261 PRO A C 1
ATOM 2045 O O . PRO A 1 261 ? 5.080 -6.645 7.176 1.00 96.62 261 PRO A O 1
ATOM 2048 N N . ARG A 1 262 ? 3.976 -4.768 7.743 1.00 94.44 262 ARG A N 1
ATOM 2049 C CA . ARG A 1 262 ? 5.159 -4.031 8.199 1.00 94.44 262 ARG A CA 1
ATOM 2050 C C . ARG A 1 262 ? 5.134 -3.946 9.718 1.00 94.44 262 ARG A C 1
ATOM 2052 O O . ARG A 1 262 ? 4.204 -3.389 10.301 1.00 94.44 262 ARG A O 1
ATOM 2059 N N . ASP A 1 263 ? 6.169 -4.483 10.350 1.00 90.00 263 ASP A N 1
ATOM 2060 C CA . ASP A 1 263 ? 6.345 -4.338 11.790 1.00 90.00 263 ASP A CA 1
ATOM 2061 C C . ASP A 1 263 ? 6.650 -2.872 12.124 1.00 90.00 263 ASP A C 1
ATOM 2063 O O . ASP A 1 263 ? 7.476 -2.227 11.474 1.00 90.00 263 ASP A O 1
ATOM 2067 N N . ALA A 1 264 ? 5.970 -2.344 13.139 1.00 89.75 264 ALA A N 1
ATOM 2068 C CA . ALA A 1 264 ? 6.174 -0.995 13.651 1.00 89.75 264 ALA A CA 1
ATOM 2069 C C . ALA A 1 264 ? 6.515 -1.075 15.136 1.00 89.75 264 ALA A C 1
ATOM 2071 O O . ALA A 1 264 ? 5.845 -1.787 15.890 1.00 89.75 264 ALA A O 1
ATOM 2072 N N . SER A 1 265 ? 7.545 -0.345 15.567 1.00 92.31 265 SER A N 1
ATOM 2073 C CA . SER A 1 265 ? 7.815 -0.198 16.994 1.00 92.31 265 SER A CA 1
ATOM 2074 C C . SER A 1 265 ? 6.738 0.674 17.646 1.00 92.31 265 SER A C 1
ATOM 2076 O O . SER A 1 265 ? 6.037 1.444 16.981 1.00 92.31 265 SER A O 1
ATOM 2078 N N . ILE A 1 266 ? 6.619 0.570 18.970 1.00 91.06 266 ILE A N 1
ATOM 2079 C CA . ILE A 1 266 ? 5.719 1.432 19.746 1.00 91.06 266 ILE A CA 1
ATOM 2080 C C . ILE A 1 266 ? 6.099 2.905 19.551 1.00 91.06 266 ILE A C 1
ATOM 2082 O O . ILE A 1 266 ? 5.205 3.733 19.421 1.00 91.06 266 ILE A O 1
ATOM 2086 N N . ASP A 1 267 ? 7.393 3.226 19.461 1.00 93.38 267 ASP A N 1
ATOM 2087 C CA . ASP A 1 267 ? 7.860 4.589 19.191 1.00 93.38 267 ASP A CA 1
ATOM 2088 C C . ASP A 1 267 ? 7.411 5.083 17.812 1.00 93.38 267 ASP A C 1
ATOM 2090 O O . ASP A 1 267 ? 6.852 6.167 17.720 1.00 93.38 267 ASP A O 1
ATOM 2094 N N . THR A 1 268 ? 7.535 4.269 16.755 1.00 91.25 268 THR A N 1
ATOM 2095 C CA . THR A 1 268 ? 7.052 4.642 15.414 1.00 91.25 268 THR A CA 1
ATOM 2096 C C . THR A 1 268 ? 5.549 4.911 15.408 1.00 91.25 268 THR A C 1
ATOM 2098 O O . THR A 1 268 ? 5.099 5.882 14.805 1.00 91.25 268 THR A O 1
ATOM 2101 N N . LEU A 1 269 ? 4.758 4.076 16.089 1.00 92.00 269 LEU A N 1
ATOM 2102 C CA . LEU A 1 269 ? 3.315 4.296 16.207 1.00 92.00 269 LEU A CA 1
ATOM 2103 C C . LEU A 1 269 ? 2.996 5.528 17.059 1.00 92.00 269 LEU A C 1
ATOM 2105 O O . LEU A 1 269 ? 2.078 6.273 16.724 1.00 92.00 269 LEU A O 1
ATOM 2109 N N . ARG A 1 270 ? 3.748 5.769 18.137 1.00 91.25 270 ARG A N 1
ATOM 2110 C CA . ARG A 1 270 ? 3.602 6.975 18.954 1.00 91.25 270 ARG A CA 1
ATOM 2111 C C . ARG A 1 270 ? 3.856 8.221 18.116 1.00 91.25 270 ARG A C 1
ATOM 2113 O O . ARG A 1 270 ? 3.039 9.132 18.144 1.00 91.25 270 ARG A O 1
ATOM 2120 N N . ASP A 1 271 ? 4.947 8.240 17.362 1.00 91.12 271 ASP A N 1
ATOM 2121 C CA . ASP A 1 271 ? 5.361 9.387 16.559 1.00 91.12 271 ASP A CA 1
ATOM 2122 C C . ASP A 1 271 ? 4.395 9.617 15.380 1.00 91.12 271 ASP A C 1
ATOM 2124 O O . ASP A 1 271 ? 4.036 10.759 15.094 1.00 91.12 271 ASP A O 1
ATOM 2128 N N . LEU A 1 272 ? 3.880 8.538 14.769 1.00 90.00 272 LEU A N 1
ATOM 2129 C CA . LEU A 1 272 ? 2.789 8.593 13.788 1.00 90.00 272 LEU A CA 1
ATOM 2130 C C . LEU A 1 272 ? 1.563 9.315 14.362 1.00 90.00 272 LEU A C 1
ATOM 2132 O O . LEU A 1 272 ? 1.021 10.222 13.736 1.00 90.00 272 LEU A O 1
ATOM 2136 N N . TRP A 1 273 ? 1.125 8.917 15.558 1.00 91.81 273 TRP A N 1
ATOM 2137 C CA . TRP A 1 273 ? -0.068 9.474 16.193 1.00 91.81 273 TRP A CA 1
ATOM 2138 C C . TRP A 1 273 ? 0.157 10.850 16.831 1.00 91.81 273 TRP A C 1
ATOM 2140 O O . TRP A 1 273 ? -0.786 11.635 16.917 1.00 91.81 273 TRP A O 1
ATOM 2150 N N . ALA A 1 274 ? 1.391 11.187 17.212 1.00 90.38 274 ALA A N 1
ATOM 2151 C CA . ALA A 1 274 ? 1.749 12.511 17.718 1.00 90.38 274 ALA A CA 1
ATOM 2152 C C . ALA A 1 274 ? 1.481 13.618 16.682 1.00 90.38 274 ALA A C 1
ATOM 2154 O O . ALA A 1 274 ? 1.122 14.734 17.057 1.00 90.38 274 ALA A O 1
ATOM 2155 N N . GLY A 1 275 ? 1.575 13.298 15.385 1.00 86.00 275 GLY A N 1
ATOM 2156 C CA . GLY A 1 275 ? 1.237 14.217 14.296 1.00 86.00 275 GLY A CA 1
ATOM 2157 C C . GLY A 1 275 ? -0.249 14.592 14.211 1.00 86.00 275 GLY A C 1
ATOM 2158 O O . GLY A 1 275 ? -0.581 15.620 13.630 1.00 86.00 275 GLY A O 1
ATOM 2159 N N . PHE A 1 276 ? -1.151 13.810 14.817 1.00 85.19 276 PHE A N 1
ATOM 2160 C CA . PHE A 1 276 ? -2.607 13.993 14.716 1.00 85.19 276 PHE A CA 1
ATOM 2161 C C . PHE A 1 276 ? -3.234 14.791 15.873 1.00 85.19 276 PHE A C 1
ATOM 216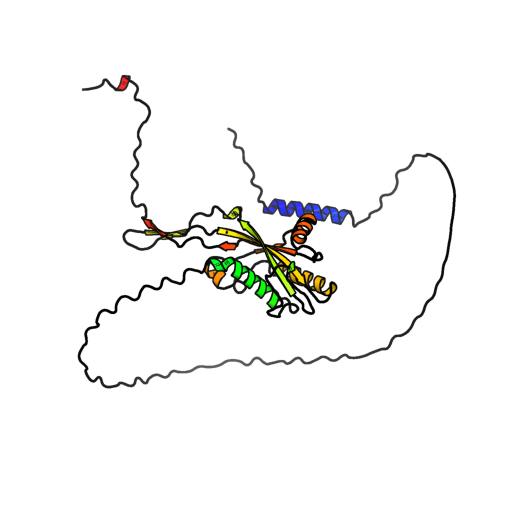3 O O . PHE A 1 276 ? -4.442 14.704 16.081 1.00 85.19 276 PHE A O 1
ATOM 2170 N N . GLY A 1 277 ? -2.426 15.548 16.626 1.00 80.94 277 GLY A N 1
ATOM 2171 C CA . GLY A 1 277 ? -2.832 16.598 17.574 1.00 80.94 277 GLY A CA 1
ATOM 2172 C C . GLY A 1 277 ? -4.163 16.395 18.314 1.00 80.94 277 GLY A C 1
ATOM 2173 O O . GLY A 1 277 ? -5.210 16.847 17.861 1.00 80.94 277 GLY A O 1
ATOM 2174 N N . GLY A 1 278 ? -4.127 15.775 19.499 1.00 79.81 278 GLY A N 1
ATOM 2175 C CA . GLY A 1 278 ? -5.291 15.695 20.398 1.00 79.81 278 GLY A CA 1
ATOM 2176 C C . GLY A 1 278 ? -6.278 14.556 20.111 1.00 79.81 278 GLY A C 1
ATOM 2177 O O . GLY A 1 278 ? -7.284 14.431 20.809 1.00 79.81 278 GLY A O 1
ATOM 2178 N N . LYS A 1 279 ? -5.997 13.694 19.128 1.00 86.25 279 LYS A N 1
ATOM 2179 C CA . LYS A 1 279 ? -6.775 12.473 18.874 1.00 86.25 279 LYS A CA 1
ATOM 2180 C C . LYS A 1 279 ? -6.269 11.310 19.745 1.00 86.25 279 LYS A C 1
ATOM 2182 O O . LYS A 1 279 ? -5.063 11.186 19.960 1.00 86.25 279 LYS A O 1
ATOM 2187 N N . PRO A 1 280 ? -7.163 10.443 20.256 1.00 87.50 280 PRO A N 1
ATOM 2188 C CA . PRO A 1 280 ? -6.747 9.263 21.003 1.00 87.50 280 PRO A CA 1
ATOM 2189 C C . PRO A 1 280 ? -6.048 8.262 20.079 1.00 87.50 280 PRO A C 1
ATOM 2191 O O . PRO A 1 280 ? -6.447 8.093 18.926 1.00 87.50 280 PRO A O 1
ATOM 2194 N N . TYR A 1 281 ? -5.055 7.550 20.613 1.00 89.50 281 TYR A N 1
ATOM 2195 C CA . TYR A 1 281 ? -4.419 6.442 19.906 1.00 89.50 281 TYR A CA 1
ATOM 2196 C C . TYR A 1 281 ? -5.463 5.394 19.513 1.00 89.50 281 TYR A C 1
ATOM 2198 O O . TYR A 1 281 ? -6.231 4.917 20.354 1.00 89.50 281 TYR A O 1
ATOM 2206 N N . LYS A 1 282 ? -5.467 5.015 18.236 1.00 91.31 282 LYS A N 1
ATOM 2207 C CA . LYS A 1 282 ? -6.267 3.901 17.727 1.00 91.31 282 LYS A CA 1
ATOM 2208 C C . LYS A 1 282 ? -5.373 2.739 17.331 1.00 91.31 282 LYS A C 1
ATOM 2210 O O . LYS A 1 282 ? -4.176 2.889 17.096 1.00 91.31 282 LYS A O 1
ATOM 2215 N N . LEU A 1 283 ? -5.979 1.557 17.267 1.00 91.94 283 LEU A N 1
ATOM 2216 C CA . LEU A 1 283 ? -5.309 0.366 16.773 1.00 91.94 283 LEU A CA 1
ATOM 2217 C C . LEU A 1 283 ? -4.896 0.592 15.314 1.00 91.94 283 LEU A C 1
ATOM 2219 O O . LEU A 1 283 ? -5.739 0.853 14.464 1.00 91.94 283 LEU A O 1
ATOM 2223 N N . THR A 1 284 ? -3.605 0.470 15.024 1.00 94.69 284 THR A N 1
ATOM 2224 C CA . THR A 1 284 ? -3.063 0.666 13.675 1.00 94.69 284 THR A CA 1
ATOM 2225 C C . THR A 1 284 ? -2.293 -0.569 13.240 1.00 94.69 284 THR A C 1
ATOM 2227 O O . THR A 1 284 ? -1.510 -1.132 14.009 1.00 94.69 284 THR A O 1
ATOM 2230 N N . LYS A 1 285 ? -2.497 -0.986 11.990 1.00 95.19 285 LYS A N 1
ATOM 2231 C CA . LYS A 1 285 ? -1.654 -1.978 11.317 1.00 95.19 285 LYS A CA 1
ATOM 2232 C C . LYS A 1 285 ? -1.020 -1.355 10.087 1.00 95.19 285 LYS A C 1
ATOM 2234 O O . LYS A 1 285 ? -1.713 -0.710 9.306 1.00 95.19 285 LYS A O 1
ATOM 2239 N N . LEU A 1 286 ? 0.288 -1.537 9.935 1.00 96.94 286 LEU A N 1
ATOM 2240 C CA . LEU A 1 286 ? 1.012 -1.065 8.764 1.00 96.94 286 LEU A CA 1
ATOM 2241 C C . LEU A 1 286 ? 1.156 -2.199 7.754 1.00 96.94 286 LEU A C 1
ATOM 2243 O O . LEU A 1 286 ? 1.511 -3.322 8.115 1.00 96.94 286 LEU A O 1
ATOM 2247 N N . TYR A 1 287 ? 0.904 -1.886 6.490 1.00 97.69 287 TYR A N 1
ATOM 2248 C CA . TYR A 1 287 ? 1.098 -2.799 5.372 1.00 97.69 287 TYR A CA 1
ATOM 2249 C C . TYR A 1 287 ? 1.869 -2.110 4.256 1.00 97.69 287 TYR A C 1
ATOM 2251 O O . TYR A 1 287 ? 1.667 -0.934 3.968 1.00 97.69 287 TYR A O 1
ATOM 2259 N N . LEU A 1 288 ? 2.751 -2.870 3.629 1.00 97.75 288 LEU A N 1
ATOM 2260 C CA . LEU A 1 288 ? 3.539 -2.487 2.475 1.00 97.75 288 LEU A CA 1
ATOM 2261 C C . LEU A 1 288 ? 2.891 -3.068 1.219 1.00 97.75 288 LEU A C 1
ATOM 2263 O O . LEU A 1 288 ? 2.696 -4.279 1.151 1.00 97.75 288 LEU A O 1
ATOM 2267 N N . ALA A 1 289 ? 2.595 -2.230 0.230 1.00 98.06 289 ALA A N 1
ATOM 2268 C CA . ALA A 1 289 ? 2.250 -2.658 -1.119 1.00 98.06 289 ALA A CA 1
ATOM 2269 C C . ALA A 1 289 ? 3.467 -2.462 -2.035 1.00 98.06 289 ALA A C 1
ATOM 2271 O O . ALA A 1 289 ? 3.898 -1.327 -2.262 1.00 98.06 289 ALA A O 1
ATOM 2272 N N . SER A 1 290 ? 4.045 -3.562 -2.523 1.00 97.00 290 SER A N 1
ATOM 2273 C CA . SER A 1 290 ? 5.315 -3.561 -3.260 1.00 97.00 290 SER A CA 1
ATOM 2274 C C . SER A 1 290 ? 5.405 -4.714 -4.272 1.00 97.00 290 SER A C 1
ATOM 2276 O O . SER A 1 290 ? 4.877 -5.789 -4.011 1.00 97.00 290 SER A O 1
ATOM 2278 N N . PRO A 1 291 ? 6.090 -4.553 -5.415 1.00 96.31 291 PRO A N 1
ATOM 2279 C CA . PRO A 1 291 ? 6.556 -3.291 -5.974 1.00 96.31 291 PRO A CA 1
ATOM 2280 C C . PRO A 1 291 ? 5.433 -2.600 -6.757 1.00 96.31 291 PRO A C 1
ATOM 2282 O O . PRO A 1 291 ? 4.688 -3.248 -7.491 1.00 96.31 291 PRO A O 1
ATOM 2285 N N . VAL A 1 292 ? 5.345 -1.274 -6.665 1.00 96.25 292 VAL A N 1
ATOM 2286 C CA . VAL A 1 292 ? 4.443 -0.464 -7.497 1.00 96.25 292 VAL A CA 1
ATOM 2287 C C . VAL A 1 292 ? 5.266 0.282 -8.539 1.00 96.25 292 VAL A C 1
ATOM 2289 O O . VAL A 1 292 ? 6.155 1.060 -8.212 1.00 96.25 292 VAL A O 1
ATOM 2292 N N . ARG A 1 293 ? 4.989 0.040 -9.818 1.00 93.69 293 ARG A N 1
ATOM 2293 C CA . ARG A 1 293 ? 5.688 0.651 -10.952 1.00 93.69 293 ARG A CA 1
ATOM 2294 C C . ARG A 1 293 ? 4.896 1.833 -11.480 1.00 93.69 293 ARG A C 1
ATOM 2296 O O . ARG A 1 293 ? 3.798 1.665 -12.009 1.00 93.69 293 ARG A O 1
ATOM 2303 N N . ILE A 1 294 ? 5.479 3.017 -11.373 1.00 93.00 294 ILE A N 1
ATOM 2304 C CA . ILE A 1 294 ? 4.953 4.240 -11.968 1.00 93.00 294 ILE A CA 1
ATOM 2305 C C . ILE A 1 294 ? 5.644 4.415 -13.327 1.00 93.00 294 ILE A C 1
ATOM 2307 O O . ILE A 1 294 ? 6.877 4.519 -13.362 1.00 93.00 294 ILE A O 1
ATOM 2311 N N . PRO A 1 295 ? 4.899 4.401 -14.450 1.00 89.44 295 PRO A N 1
ATOM 2312 C CA . PRO A 1 295 ? 5.468 4.641 -15.767 1.00 89.44 295 PRO A CA 1
ATOM 2313 C C . PRO A 1 295 ? 6.240 5.957 -15.795 1.00 89.44 295 PRO A C 1
ATOM 2315 O O . PRO A 1 295 ? 5.775 6.976 -15.285 1.00 89.44 295 PRO A O 1
ATOM 2318 N N . SER A 1 296 ? 7.431 5.911 -16.383 1.00 81.25 296 SER A N 1
ATOM 2319 C CA . SER A 1 296 ? 8.221 7.106 -16.667 1.00 81.25 296 SER A CA 1
ATOM 2320 C C . SER A 1 296 ? 7.732 7.751 -17.974 1.00 81.25 296 SER A C 1
ATOM 2322 O O . SER A 1 296 ? 6.686 7.370 -18.500 1.00 81.25 296 SER A O 1
ATOM 2324 N N . ARG A 1 297 ? 8.462 8.755 -18.473 1.00 78.00 297 ARG A N 1
ATOM 2325 C CA . ARG A 1 297 ? 8.173 9.476 -19.727 1.00 78.00 297 ARG A CA 1
ATOM 2326 C C . ARG A 1 297 ? 7.806 8.526 -20.871 1.00 78.00 297 ARG A C 1
ATOM 2328 O O . ARG A 1 297 ? 8.224 7.368 -20.884 1.00 78.00 297 ARG A O 1
ATOM 2335 N N . GLU A 1 298 ? 7.081 9.057 -21.850 1.00 79.56 298 GLU A N 1
ATOM 2336 C CA . GLU A 1 298 ? 6.739 8.306 -23.055 1.00 79.56 298 GLU A CA 1
ATOM 2337 C C . GLU A 1 298 ? 7.998 7.734 -23.734 1.00 79.56 298 GLU A C 1
ATOM 2339 O O . GLU A 1 298 ? 9.061 8.373 -23.704 1.00 79.56 298 GLU A O 1
ATOM 2344 N N . PRO A 1 299 ? 7.901 6.527 -24.320 1.00 83.81 299 PRO A N 1
ATOM 2345 C CA . PRO A 1 299 ? 8.983 5.959 -25.105 1.00 83.81 299 PRO A CA 1
ATOM 2346 C C . PRO A 1 299 ? 9.441 6.920 -26.202 1.00 83.81 299 PRO A C 1
ATOM 2348 O O . PRO A 1 299 ? 8.636 7.631 -26.803 1.00 83.81 299 PRO A O 1
ATOM 2351 N N . PHE A 1 300 ? 10.742 6.929 -26.482 1.00 86.19 300 PHE A N 1
ATOM 2352 C CA . PHE A 1 300 ? 11.313 7.750 -27.545 1.00 86.19 300 PHE A CA 1
ATOM 2353 C C . PHE A 1 300 ? 12.102 6.890 -28.526 1.00 86.19 300 PHE A C 1
ATOM 2355 O O . PHE A 1 300 ? 12.675 5.861 -28.167 1.00 86.19 300 PHE A O 1
ATOM 2362 N N . GLU A 1 301 ? 12.138 7.313 -29.785 1.00 89.50 301 GLU A N 1
ATOM 2363 C CA . GLU A 1 301 ? 12.881 6.604 -30.820 1.00 89.50 301 GLU A CA 1
ATOM 2364 C C . GLU A 1 301 ? 14.324 7.101 -30.905 1.00 89.50 301 GLU A C 1
ATOM 2366 O O . GLU A 1 301 ? 14.598 8.301 -30.870 1.00 89.50 301 GLU A O 1
ATOM 2371 N N . THR A 1 302 ? 15.252 6.168 -31.094 1.00 88.00 302 THR A N 1
ATOM 2372 C CA . THR A 1 302 ? 16.651 6.451 -31.410 1.00 88.00 302 THR A CA 1
ATOM 2373 C C . THR A 1 302 ? 17.115 5.630 -32.614 1.00 88.00 302 THR A C 1
ATOM 2375 O O . THR A 1 302 ? 16.542 4.586 -32.949 1.00 88.00 302 THR A O 1
ATOM 2378 N N . GLY A 1 303 ? 18.139 6.130 -33.306 1.00 85.44 303 GLY A N 1
ATOM 2379 C CA . GLY A 1 303 ? 18.763 5.426 -34.422 1.00 85.44 303 GLY A CA 1
ATOM 2380 C C . GLY A 1 303 ? 19.499 4.179 -33.937 1.00 85.44 303 GLY A C 1
ATOM 2381 O O . GLY A 1 303 ? 20.177 4.206 -32.911 1.00 85.44 303 GLY A O 1
ATOM 2382 N N . MET A 1 304 ? 19.372 3.077 -34.673 1.00 84.56 304 MET A N 1
ATOM 2383 C CA . MET A 1 304 ? 20.168 1.883 -34.403 1.00 84.56 304 MET A CA 1
ATOM 2384 C C . MET A 1 304 ? 21.603 2.099 -34.897 1.00 84.56 304 MET A C 1
ATOM 2386 O O . MET A 1 304 ? 21.802 2.566 -36.017 1.00 84.56 304 MET A O 1
ATOM 2390 N N . VAL A 1 305 ? 22.605 1.729 -34.095 1.00 84.69 305 VAL A N 1
ATOM 2391 C CA . VAL A 1 305 ? 24.001 1.709 -34.556 1.00 84.69 305 VAL A CA 1
ATOM 2392 C C . VAL A 1 305 ? 24.156 0.577 -35.570 1.00 84.69 305 VAL A C 1
ATOM 2394 O O . VAL A 1 305 ? 23.968 -0.590 -35.231 1.00 84.69 305 VAL A O 1
ATOM 2397 N N . THR A 1 306 ? 24.459 0.920 -36.822 1.00 85.94 306 THR A N 1
ATOM 2398 C CA . THR A 1 306 ? 24.625 -0.045 -37.923 1.00 85.94 306 THR A CA 1
ATOM 2399 C C . THR A 1 306 ? 26.085 -0.340 -38.248 1.00 85.94 306 THR A C 1
ATOM 2401 O O . THR A 1 306 ? 26.378 -1.400 -38.791 1.00 85.94 306 THR A O 1
ATOM 2404 N N . GLN A 1 307 ? 26.992 0.584 -37.924 1.00 86.50 307 GLN A N 1
ATOM 2405 C CA . GLN A 1 307 ? 28.421 0.478 -38.197 1.00 86.50 307 GLN A CA 1
ATOM 2406 C C . GLN A 1 307 ? 29.208 1.110 -37.049 1.00 86.50 307 GLN A C 1
ATOM 2408 O O . GLN A 1 307 ? 28.837 2.173 -36.549 1.00 86.50 307 GLN A O 1
ATOM 2413 N N . THR A 1 308 ? 30.295 0.452 -36.655 1.00 90.38 308 THR A N 1
ATOM 2414 C CA . THR A 1 308 ? 31.243 0.954 -35.659 1.00 90.38 308 THR A CA 1
ATOM 2415 C C . THR A 1 308 ? 32.630 0.924 -36.279 1.00 90.38 308 THR A C 1
ATOM 2417 O O . THR A 1 308 ? 33.100 -0.142 -36.673 1.00 90.38 308 THR A O 1
ATOM 2420 N N . GLU A 1 309 ? 33.289 2.075 -36.351 1.00 90.69 309 GLU A N 1
ATOM 2421 C CA . GLU A 1 309 ? 34.701 2.170 -36.720 1.00 90.69 309 GLU A CA 1
ATOM 2422 C C . GLU A 1 309 ? 35.540 2.267 -35.447 1.00 90.69 309 GLU A C 1
ATOM 2424 O O . GLU A 1 309 ? 35.201 3.004 -34.521 1.00 90.69 309 GLU A O 1
ATOM 2429 N N . TRP A 1 310 ? 36.619 1.491 -35.376 1.00 89.12 310 TRP A N 1
ATOM 2430 C CA . TRP A 1 310 ? 37.551 1.523 -34.254 1.00 89.12 310 TRP A CA 1
ATOM 2431 C C . TRP A 1 310 ? 38.984 1.629 -34.772 1.00 89.12 310 TRP A C 1
ATOM 2433 O O . TRP A 1 310 ? 39.359 0.971 -35.739 1.00 89.12 310 TRP A O 1
ATOM 2443 N N . SER A 1 311 ? 39.792 2.460 -34.112 1.00 90.06 311 SER A N 1
ATOM 2444 C CA . SER A 1 311 ? 41.210 2.655 -34.424 1.00 90.06 311 SER A CA 1
ATOM 2445 C C . SER A 1 311 ? 42.054 2.486 -33.164 1.00 90.06 311 SER A C 1
ATOM 2447 O O . SER A 1 311 ? 41.737 3.071 -32.127 1.00 90.06 311 SER A O 1
ATOM 2449 N N . ILE A 1 312 ? 43.147 1.726 -33.253 1.00 89.75 312 ILE A N 1
ATOM 2450 C CA . ILE A 1 312 ? 44.120 1.575 -32.164 1.00 89.75 312 ILE A CA 1
ATOM 2451 C C . ILE A 1 312 ? 45.293 2.516 -32.438 1.00 89.75 312 ILE A C 1
ATOM 2453 O O . ILE A 1 312 ? 46.023 2.329 -33.407 1.00 89.75 312 ILE A O 1
ATOM 2457 N N . ALA A 1 313 ? 45.487 3.508 -31.570 1.00 88.25 313 ALA A N 1
ATOM 2458 C CA . ALA A 1 313 ? 46.659 4.376 -31.596 1.00 88.25 313 ALA A CA 1
ATOM 2459 C C . ALA A 1 313 ? 47.637 3.963 -30.488 1.00 88.25 313 ALA A C 1
ATOM 2461 O O . ALA A 1 313 ? 47.258 3.857 -29.320 1.00 88.25 313 ALA A O 1
ATOM 2462 N N . ASN A 1 314 ? 48.903 3.737 -30.845 1.00 85.75 314 ASN A N 1
ATOM 2463 C CA . ASN A 1 314 ? 49.956 3.502 -29.863 1.00 85.75 314 ASN A CA 1
ATOM 2464 C C . ASN A 1 314 ? 50.365 4.841 -29.233 1.00 85.75 314 ASN A C 1
ATOM 2466 O O . ASN A 1 314 ? 50.945 5.691 -29.902 1.00 85.75 314 ASN A O 1
ATOM 2470 N N . THR A 1 315 ? 50.057 5.032 -27.949 1.00 86.06 315 THR A N 1
ATOM 2471 C CA . THR A 1 315 ? 50.406 6.253 -27.206 1.00 86.06 315 THR A CA 1
ATOM 2472 C C . THR A 1 315 ? 51.804 6.208 -26.595 1.00 86.06 315 THR A C 1
ATOM 2474 O O . THR A 1 315 ? 52.244 7.210 -26.030 1.00 86.06 315 THR A O 1
ATOM 2477 N N . ARG A 1 316 ? 52.538 5.084 -26.697 1.00 85.88 316 ARG A N 1
ATOM 2478 C CA . ARG A 1 316 ? 53.952 5.084 -26.311 1.00 85.88 316 ARG A CA 1
ATOM 2479 C C . ARG A 1 316 ? 54.738 5.898 -27.335 1.00 85.88 316 ARG A C 1
ATOM 2481 O O . ARG A 1 316 ? 54.709 5.539 -28.514 1.00 85.88 316 ARG A O 1
ATOM 2488 N N . PRO A 1 317 ? 55.479 6.938 -26.911 1.00 78.19 317 PRO A N 1
ATOM 2489 C CA . PRO A 1 317 ? 56.445 7.561 -27.796 1.00 78.19 317 PRO A CA 1
ATOM 2490 C C . PRO A 1 317 ? 57.405 6.473 -28.279 1.00 78.19 317 PRO A C 1
ATOM 2492 O O . PRO A 1 317 ? 57.957 5.718 -27.472 1.00 78.19 317 PRO A O 1
ATOM 2495 N N . LEU A 1 318 ? 57.544 6.350 -29.600 1.00 75.06 318 LEU A N 1
ATOM 2496 C CA . LEU A 1 318 ? 58.516 5.439 -30.189 1.00 75.06 318 LEU A CA 1
ATOM 2497 C C . LEU A 1 318 ? 59.905 5.791 -29.635 1.00 75.06 318 LEU A C 1
ATOM 2499 O O . LEU A 1 318 ? 60.222 6.983 -29.527 1.00 75.06 318 LEU A O 1
ATOM 2503 N N . PRO A 1 319 ? 60.725 4.791 -29.267 1.00 77.88 319 PRO A N 1
ATOM 2504 C CA . PRO A 1 319 ? 62.097 5.048 -28.869 1.00 77.88 319 PRO A CA 1
ATOM 2505 C C . PRO A 1 319 ? 62.811 5.840 -29.977 1.00 77.88 319 PRO A C 1
ATOM 2507 O O . PRO A 1 319 ? 62.560 5.582 -31.157 1.00 77.88 319 PRO A O 1
ATOM 2510 N N . PRO A 1 320 ? 63.713 6.776 -29.634 1.00 73.69 320 PRO A N 1
ATOM 2511 C CA . PRO A 1 320 ? 64.409 7.603 -30.621 1.00 73.69 320 PRO A CA 1
ATOM 2512 C C . PRO A 1 320 ? 65.171 6.780 -31.673 1.00 73.69 320 PRO A C 1
ATOM 2514 O O . PRO A 1 320 ? 65.306 7.231 -32.801 1.00 73.69 320 PRO A O 1
ATOM 2517 N N . SER A 1 321 ? 65.552 5.535 -31.363 1.00 72.50 321 SER A N 1
ATOM 2518 C CA . SER A 1 321 ? 66.211 4.604 -32.292 1.00 72.50 321 SER A CA 1
ATOM 2519 C C . SER A 1 321 ? 65.370 4.169 -33.503 1.00 72.50 321 SER A C 1
ATOM 2521 O O . SER A 1 321 ? 65.896 3.500 -34.382 1.00 72.50 321 SER A O 1
ATOM 2523 N N . PHE A 1 322 ? 64.072 4.487 -33.542 1.00 63.31 322 PHE A N 1
ATOM 2524 C CA . PHE A 1 322 ? 63.172 4.164 -34.658 1.00 63.31 322 PHE A CA 1
ATOM 2525 C C . PHE A 1 322 ? 62.906 5.348 -35.601 1.00 63.31 322 PHE A C 1
ATOM 2527 O O . PHE A 1 322 ? 62.146 5.189 -36.552 1.00 63.31 322 PHE A O 1
ATOM 2534 N N . ARG A 1 323 ? 63.478 6.535 -35.345 1.00 60.22 323 ARG A N 1
ATOM 2535 C CA . ARG A 1 323 ? 63.235 7.733 -36.170 1.00 60.22 323 ARG A CA 1
ATOM 2536 C C . ARG A 1 323 ? 64.175 7.882 -37.373 1.00 60.22 323 ARG A C 1
ATOM 2538 O O . ARG A 1 323 ? 63.830 8.635 -38.271 1.00 60.22 323 ARG A O 1
ATOM 2545 N N . ASP A 1 324 ? 65.274 7.125 -37.429 1.00 62.78 324 ASP A N 1
ATOM 2546 C CA . ASP A 1 324 ? 66.389 7.393 -38.356 1.00 62.78 324 ASP A CA 1
ATOM 2547 C C . ASP A 1 324 ? 66.612 6.304 -39.429 1.00 62.78 324 ASP A C 1
ATOM 2549 O O . ASP A 1 324 ? 67.744 6.039 -39.823 1.00 62.78 324 ASP A O 1
ATOM 2553 N N . GLN A 1 325 ? 65.559 5.641 -39.914 1.00 60.31 325 GLN A N 1
ATOM 2554 C CA . GLN A 1 325 ? 65.664 4.780 -41.105 1.00 60.31 325 GLN A CA 1
ATOM 2555 C C . GLN A 1 325 ? 64.780 5.326 -42.231 1.00 60.31 325 GLN A C 1
ATOM 2557 O O . GLN A 1 325 ? 63.690 4.818 -42.487 1.00 60.31 325 GLN A O 1
ATOM 2562 N N . GLU A 1 326 ? 65.259 6.391 -42.878 1.00 59.19 326 GLU A N 1
ATOM 2563 C CA . GLU A 1 326 ? 64.859 6.762 -44.242 1.00 59.19 326 GLU A CA 1
ATOM 2564 C C . GLU A 1 326 ? 65.696 5.940 -45.248 1.00 59.19 326 GLU A C 1
ATOM 2566 O O . GLU A 1 326 ? 66.897 5.769 -45.011 1.00 59.19 326 GLU A O 1
ATOM 2571 N N . PRO A 1 327 ? 65.097 5.387 -46.320 1.00 62.41 327 PRO A N 1
ATOM 2572 C CA . PRO A 1 327 ? 65.829 4.740 -47.411 1.00 62.41 327 PRO A CA 1
ATOM 2573 C C . PRO A 1 327 ? 66.561 5.725 -48.331 1.00 62.41 327 PRO A C 1
ATOM 2575 O O . PRO A 1 327 ? 66.044 6.847 -48.545 1.00 62.41 327 PRO A O 1
#

InterPro domains:
  IPR025351 Pvc16, N-terminal [PF14065] (131-307)

Sequence (327 aa):
MGAGIRQWKCAWCLDRQQRRRQCSLVHALLHGQPHRDAKRGRERQQCHRRGHACLRGLAAGRSKAHLLEGFRRPGCIRVRAGRGPPAAVGESCLYVIHPVVGLPRQMPVAEPAQPRTNPPACDSGQVVRWVSESLRNLVREHIPLLSSESAVVFDSPAEIEAVGENKLSLFLYQIEHNTWLRNLPPGLSRRQQQPPRVEVAPPPMAVDLVYAMVPYAKSASIELVLANELMRLFHNAPVLRGPLLHPGLRKSGNEHIEIVPRDASIDTLRDLWAGFGGKPYKLTKLYLASPVRIPSREPFETGMVTQTEWSIANTRPLPPSFRDQEP

Organism: NCBI:txid83619

Secondary structure (DSSP, 8-state):
----------HHHHHHHHHHHHHHHHHTSS------------------------------------------------PPP-------------PPPPP------------------------GGGHHHHHHHHHHHHHHHH-GGG-SGGGEE-S-TTT---SSS-EEEEEEEEEEE-TTTTTPPPEEEEE--SS-EEEEEPPPEEEEEEEEEEEE-SSHHHHHHHHHHHHHHHHH--EEEGGGS-HHHHHTT--EEEEEEE---HHHHHHHHHTTTTPPP---EEEEEEEEEE--S--EEEE------------SPPPGGGS----

Radius of gyration: 37.93 Å; Cα contacts (8 Å, |Δi|>4): 329; chains: 1; bounding box: 103×55×126 Å

Solvent-accessible surface area (backbone atoms only — not comparable to full-atom values): 21643 Å² total; per-residue (Å²): 141,84,87,82,85,81,84,82,77,59,72,74,59,55,60,57,54,56,55,53,56,57,54,56,60,57,60,68,75,73,64,90,76,90,82,84,87,83,86,89,83,89,84,90,86,79,91,81,90,80,91,80,91,88,86,90,84,88,87,92,86,88,86,84,89,83,80,89,84,84,91,83,85,88,83,87,83,83,81,82,91,79,84,84,88,84,88,80,87,89,88,81,88,84,86,86,84,77,86,89,78,90,74,83,88,73,76,81,74,82,72,77,79,70,77,79,74,69,73,78,71,76,68,52,88,44,48,68,57,40,51,55,51,22,53,46,50,56,47,29,76,73,35,79,80,31,48,53,83,80,12,58,39,63,54,56,76,71,76,63,79,51,82,80,42,48,33,30,25,53,20,77,72,45,80,42,74,31,78,92,49,66,79,56,72,59,47,78,44,80,47,98,49,90,76,55,35,32,37,40,32,56,45,48,51,30,27,32,38,33,31,39,36,34,55,36,35,79,41,73,71,54,25,52,51,50,49,51,51,50,54,50,46,41,66,76,53,36,54,42,40,72,88,53,39,38,73,67,38,51,74,47,71,37,67,60,30,35,49,42,83,44,91,72,54,72,64,57,52,48,56,62,50,60,75,42,70,94,59,79,91,70,70,69,47,43,34,33,39,35,63,40,49,36,56,47,68,79,63,45,78,43,80,56,88,85,77,84,89,85,84,90,79,82,83,67,80,75,61,76,90,73,75,82,79,80,134